Protein AF-A0A920K735-F1 (afdb_monomer_lite)

pLDDT: mean 70.11, std 24.88, range [23.88, 96.0]

Radius of gyration: 30.11 Å; chains: 1; bounding box: 110×30×91 Å

Secondary structure (DSSP, 8-state):
-----------S-------------------EEEEEEESS-TTSHHHHHHHHHHHHHHHHTTTSEEEEEEPTTSSS-TTTHHHHHHHTSSSEEEEEGGGGTTT-TTHHHHHS-SGGGSSS--HHHHHHHHHHSSHHHHHHHHHHHTT--EEEEEEE---SPP----SS--S--SSTTTTTT-----PPPPPP------------PPEEEEEEPP---PPP-----

Structure (mmCIF, N/CA/C/O backbone):
data_AF-A0A920K735-F1
#
_entry.id   AF-A0A920K735-F1
#
loop_
_atom_site.group_PDB
_atom_site.id
_atom_site.type_symbol
_atom_site.label_atom_id
_atom_site.label_alt_id
_atom_site.label_comp_id
_atom_site.label_asym_id
_atom_site.label_entity_id
_atom_site.label_seq_id
_atom_site.pdbx_PDB_ins_code
_atom_site.Cartn_x
_atom_site.Cartn_y
_atom_site.Cartn_z
_atom_site.occupancy
_atom_site.B_iso_or_equiv
_atom_site.auth_seq_id
_atom_site.auth_comp_id
_atom_site.auth_asym_id
_atom_site.auth_atom_id
_atom_site.pdbx_PDB_model_num
ATOM 1 N N . MET A 1 1 ? -77.753 -4.103 62.915 1.00 40.03 1 MET A N 1
ATOM 2 C CA . MET A 1 1 ? -76.422 -4.576 62.476 1.00 40.03 1 MET A CA 1
ATOM 3 C C . MET A 1 1 ? -76.017 -3.805 61.224 1.00 40.03 1 MET A C 1
ATOM 5 O O . MET A 1 1 ? -76.849 -3.658 60.345 1.00 40.03 1 MET A O 1
ATOM 9 N N . SER A 1 2 ? -74.803 -3.236 61.261 1.00 40.09 2 SER A N 1
ATOM 10 C CA . SER A 1 2 ? -73.944 -2.670 60.189 1.00 40.09 2 SER A CA 1
ATOM 11 C C . SER A 1 2 ? -74.601 -2.038 58.947 1.00 40.09 2 SER A C 1
ATOM 13 O O . SER A 1 2 ? -75.133 -2.730 58.092 1.00 40.09 2 SER A O 1
ATOM 15 N N . LYS A 1 3 ? -74.567 -0.704 58.803 1.00 37.62 3 LYS A N 1
ATOM 16 C CA . LYS A 1 3 ? -73.462 0.048 58.156 1.00 37.62 3 LYS A CA 1
ATOM 17 C C . LYS A 1 3 ? -73.099 -0.517 56.775 1.00 37.62 3 LYS A C 1
ATOM 19 O O . LYS A 1 3 ? -72.237 -1.379 56.715 1.00 37.62 3 LYS A O 1
ATOM 24 N N . LEU A 1 4 ? -73.664 0.027 55.694 1.00 46.94 4 LEU A N 1
ATOM 25 C CA . LEU A 1 4 ? -73.016 0.009 54.371 1.00 46.94 4 LEU A CA 1
ATOM 26 C C . LEU A 1 4 ? -73.556 1.132 53.460 1.00 46.94 4 LEU A C 1
ATOM 28 O O . LEU A 1 4 ? -73.971 0.922 52.327 1.00 46.94 4 LEU A O 1
ATOM 32 N N . THR A 1 5 ? -73.587 2.357 53.983 1.00 46.47 5 THR A N 1
ATOM 33 C CA . THR A 1 5 ? -73.889 3.564 53.202 1.00 46.47 5 THR A CA 1
ATOM 34 C C . THR A 1 5 ? -72.780 4.566 53.482 1.00 46.47 5 THR A C 1
ATOM 36 O O . THR A 1 5 ? -72.749 5.132 54.574 1.00 46.47 5 THR A O 1
ATOM 39 N N . LYS A 1 6 ? -71.825 4.698 52.550 1.00 39.72 6 LYS A N 1
ATOM 40 C CA . LYS A 1 6 ? -70.922 5.848 52.323 1.00 39.72 6 LYS A CA 1
ATOM 41 C C . LYS A 1 6 ? -69.848 5.473 51.291 1.00 39.72 6 LYS A C 1
ATOM 43 O O . LYS A 1 6 ? -69.334 4.364 51.358 1.00 39.72 6 LYS A O 1
ATOM 48 N N . LEU A 1 7 ? -69.482 6.455 50.454 1.00 44.28 7 LEU A N 1
ATOM 49 C CA . LEU A 1 7 ? -68.346 6.510 49.509 1.00 44.28 7 LEU A CA 1
ATOM 50 C C . LEU A 1 7 ? -68.659 5.901 48.131 1.00 44.28 7 LEU A C 1
ATOM 52 O O . LEU A 1 7 ? -68.419 4.727 47.902 1.00 44.28 7 LEU A O 1
ATOM 56 N N . THR A 1 8 ? -69.340 6.575 47.196 1.00 41.81 8 THR A N 1
ATOM 57 C CA . THR A 1 8 ? -68.968 7.811 46.466 1.00 41.81 8 THR A CA 1
ATOM 58 C C . THR A 1 8 ? -67.489 7.923 46.087 1.00 41.81 8 THR A C 1
ATOM 60 O O . THR A 1 8 ? -66.626 8.070 46.946 1.00 41.81 8 THR A O 1
ATOM 63 N N . SER A 1 9 ? -67.274 7.985 44.766 1.00 43.59 9 SER A N 1
ATOM 64 C CA . SER A 1 9 ? -66.310 8.862 44.085 1.00 43.59 9 SER A CA 1
ATOM 65 C C . SER A 1 9 ? -64.829 8.701 44.443 1.00 43.59 9 SER A C 1
ATOM 67 O O . SER A 1 9 ? -64.291 9.464 45.239 1.00 43.59 9 SER A O 1
ATOM 69 N N . ALA A 1 10 ? -64.146 7.789 43.751 1.00 39.75 10 ALA A N 1
ATOM 70 C CA . ALA A 1 10 ? -62.692 7.829 43.584 1.00 39.75 10 ALA A CA 1
ATOM 71 C C . ALA A 1 10 ? -62.296 7.140 42.263 1.00 39.75 10 ALA A C 1
ATOM 73 O O . ALA A 1 10 ? -61.709 6.067 42.258 1.00 39.75 10 ALA A O 1
ATOM 74 N N . PHE A 1 11 ? -62.679 7.737 41.129 1.00 42.22 11 PHE A N 1
ATOM 75 C CA . PHE A 1 11 ? -62.216 7.329 39.788 1.00 42.22 11 PHE A CA 1
ATOM 76 C C . PHE A 1 11 ? -61.471 8.465 39.068 1.00 42.22 11 PHE A C 1
ATOM 78 O O . PHE A 1 11 ? -61.444 8.541 37.844 1.00 42.22 11 PHE A O 1
ATOM 85 N N . ALA A 1 12 ? -60.857 9.369 39.833 1.00 46.19 12 ALA A N 1
ATOM 86 C CA . ALA A 1 12 ? -60.008 10.428 39.310 1.00 46.19 12 ALA A CA 1
ATOM 87 C C . ALA A 1 12 ? -58.692 10.453 40.098 1.00 46.19 12 ALA A C 1
ATOM 89 O O . ALA A 1 12 ? -58.717 10.444 41.325 1.00 46.19 12 ALA A O 1
ATOM 90 N N . ALA A 1 13 ? -57.580 10.523 39.362 1.00 46.47 13 ALA A N 1
ATOM 91 C CA . ALA A 1 13 ? -56.197 10.691 39.822 1.00 46.47 13 ALA A CA 1
ATOM 92 C C . ALA A 1 13 ? -55.424 9.424 40.253 1.00 46.47 13 ALA A C 1
ATOM 94 O O . ALA A 1 13 ? -55.090 9.243 41.417 1.00 46.47 13 ALA A O 1
ATOM 95 N N . ALA A 1 14 ? -55.021 8.609 39.273 1.00 44.12 14 ALA A N 1
ATOM 96 C CA . ALA A 1 14 ? -53.771 7.837 39.332 1.00 44.12 14 ALA A CA 1
ATOM 97 C C . ALA A 1 14 ? -53.314 7.494 37.903 1.00 44.12 14 ALA A C 1
ATOM 99 O O . ALA A 1 14 ? -53.498 6.384 37.418 1.00 44.12 14 ALA A O 1
ATOM 100 N N . GLY A 1 15 ? -52.784 8.487 37.188 1.00 41.94 15 GLY A N 1
ATOM 101 C CA . GLY A 1 15 ? -52.359 8.345 35.792 1.00 41.94 15 GLY A CA 1
ATOM 102 C C . GLY A 1 15 ? -51.176 9.240 35.441 1.00 41.94 15 GLY A C 1
ATOM 103 O O . GLY A 1 15 ? -51.167 9.838 34.377 1.00 41.94 15 GLY A O 1
ATOM 104 N N . VAL A 1 16 ? -50.207 9.384 36.348 1.00 51.69 16 VAL A N 1
ATOM 105 C CA . VAL A 1 16 ? -48.890 9.975 36.062 1.00 51.69 16 VAL A CA 1
ATOM 106 C C . VAL A 1 16 ? -47.874 9.172 36.863 1.00 51.69 16 VAL A C 1
ATOM 108 O O . VAL A 1 16 ? -47.803 9.302 38.080 1.00 51.69 16 VAL A O 1
ATOM 111 N N . GLY A 1 17 ? -47.141 8.277 36.204 1.00 47.12 17 GLY A N 1
ATOM 112 C CA . GLY A 1 17 ? -46.190 7.419 36.908 1.00 47.12 17 GLY A CA 1
ATOM 113 C C . GLY A 1 17 ? -45.689 6.225 36.111 1.00 47.12 17 GLY A C 1
ATOM 114 O O . GLY A 1 17 ? -45.633 5.127 36.645 1.00 47.12 17 GLY A O 1
ATOM 115 N N . LEU A 1 18 ? -45.321 6.415 34.844 1.00 48.09 18 LEU A N 1
ATOM 116 C CA . LEU A 1 18 ? -44.391 5.499 34.187 1.00 48.09 18 LEU A CA 1
ATOM 117 C C . LEU A 1 18 ? -43.341 6.348 33.475 1.00 48.09 18 LEU A C 1
ATOM 119 O O . LEU A 1 18 ? -43.431 6.631 32.283 1.00 48.09 18 LEU A O 1
ATOM 123 N N . ALA A 1 19 ? -42.370 6.829 34.252 1.00 51.09 19 ALA A N 1
ATOM 124 C CA . ALA A 1 19 ? -41.117 7.303 33.693 1.00 51.09 19 ALA A CA 1
ATOM 125 C C . ALA A 1 19 ? -40.486 6.104 32.979 1.00 51.09 19 ALA A C 1
ATOM 127 O O . ALA A 1 19 ? -39.971 5.187 33.619 1.00 51.09 19 ALA A O 1
ATOM 128 N N . MET A 1 20 ? -40.607 6.078 31.653 1.00 53.34 20 MET A N 1
ATOM 129 C CA . MET A 1 20 ? -39.841 5.178 30.809 1.00 53.34 20 MET A CA 1
ATOM 130 C C . MET A 1 20 ? -38.368 5.459 31.096 1.00 53.34 20 MET A C 1
ATOM 132 O O . MET A 1 20 ? -37.823 6.469 30.652 1.00 53.34 20 MET A O 1
ATOM 136 N N . MET A 1 21 ? -37.730 4.590 31.879 1.00 52.47 21 MET A N 1
ATOM 137 C CA . MET A 1 21 ? -36.279 4.521 31.932 1.00 52.47 21 MET A CA 1
ATOM 138 C C . MET A 1 21 ? -35.818 4.068 30.548 1.00 52.47 21 MET A C 1
ATOM 140 O O . MET A 1 21 ? -35.684 2.880 30.274 1.00 52.47 21 MET A O 1
ATOM 144 N N . ALA A 1 22 ? -35.625 5.030 29.649 1.00 57.03 22 ALA A N 1
ATOM 145 C CA . ALA A 1 22 ? -34.809 4.847 28.469 1.00 57.03 22 ALA A CA 1
ATOM 146 C C . ALA A 1 22 ? -33.374 4.663 28.969 1.00 57.03 22 ALA A C 1
ATOM 148 O O . ALA A 1 22 ? -32.624 5.625 29.111 1.00 57.03 22 ALA A O 1
ATOM 149 N N . THR A 1 23 ? -32.999 3.431 29.315 1.00 58.06 23 THR A N 1
ATOM 150 C CA . THR A 1 23 ? -31.586 3.075 29.396 1.00 58.06 23 THR A CA 1
ATOM 151 C C . THR A 1 23 ? -31.017 3.330 28.005 1.00 58.06 23 THR A C 1
ATOM 153 O O . THR A 1 23 ? -31.486 2.686 27.059 1.00 58.06 23 THR A O 1
ATOM 156 N N . PRO A 1 24 ? -30.069 4.265 27.826 1.00 54.59 24 PRO A N 1
ATOM 157 C CA . PRO A 1 24 ? -29.408 4.387 26.546 1.00 54.59 24 PRO A CA 1
ATOM 158 C C . PRO A 1 24 ? -28.726 3.045 26.297 1.00 54.59 24 PRO A C 1
ATOM 160 O O . PRO A 1 24 ? -27.850 2.629 27.055 1.00 54.59 24 PRO A O 1
ATOM 163 N N . ILE A 1 25 ? -29.164 2.341 25.254 1.00 55.19 25 ILE A N 1
ATOM 164 C CA . ILE A 1 25 ? -28.379 1.270 24.655 1.00 55.19 25 ILE A CA 1
ATOM 165 C C . ILE A 1 25 ? -27.171 1.990 24.061 1.00 55.19 25 ILE A C 1
ATOM 167 O O . ILE A 1 25 ? -27.183 2.409 22.906 1.00 55.19 25 ILE A O 1
ATOM 171 N N . VAL A 1 26 ? -26.151 2.228 24.884 1.00 57.50 26 VAL A N 1
ATOM 172 C CA . VAL A 1 26 ? -24.828 2.564 24.383 1.00 57.50 26 VAL A CA 1
ATOM 173 C C . VAL A 1 26 ? -24.387 1.297 23.674 1.00 57.50 26 VAL A C 1
ATOM 175 O O . VAL A 1 26 ? -24.069 0.295 24.317 1.00 57.50 26 VAL A O 1
ATOM 178 N N . ALA A 1 27 ? -24.498 1.302 22.346 1.00 55.16 27 ALA A N 1
ATOM 179 C CA . ALA A 1 27 ? -23.921 0.267 21.514 1.00 55.16 27 ALA A CA 1
ATOM 180 C C . ALA A 1 27 ? -22.467 0.097 21.968 1.00 55.16 27 ALA A C 1
ATOM 182 O O . ALA A 1 27 ? -21.691 1.050 21.937 1.00 55.16 27 ALA A O 1
ATOM 183 N N . GLN A 1 28 ? -22.133 -1.086 22.481 1.00 54.59 28 GLN A N 1
ATOM 184 C CA . GLN A 1 28 ? -20.761 -1.434 22.820 1.00 54.59 28 GLN A CA 1
ATOM 185 C C . GLN A 1 28 ? -19.977 -1.388 21.507 1.00 54.59 28 GLN A C 1
ATOM 187 O O . GLN A 1 28 ? -20.140 -2.275 20.666 1.00 54.59 28 GLN A O 1
ATOM 192 N N . ALA A 1 29 ? -19.213 -0.314 21.298 1.00 62.19 29 ALA A N 1
ATOM 193 C CA . ALA A 1 29 ? -18.274 -0.211 20.193 1.00 62.19 29 ALA A CA 1
ATOM 194 C C . ALA A 1 29 ? -17.348 -1.427 20.283 1.00 62.19 29 ALA A C 1
ATOM 196 O O . ALA A 1 29 ? -16.747 -1.686 21.329 1.00 62.19 29 ALA A O 1
ATOM 197 N N . LYS A 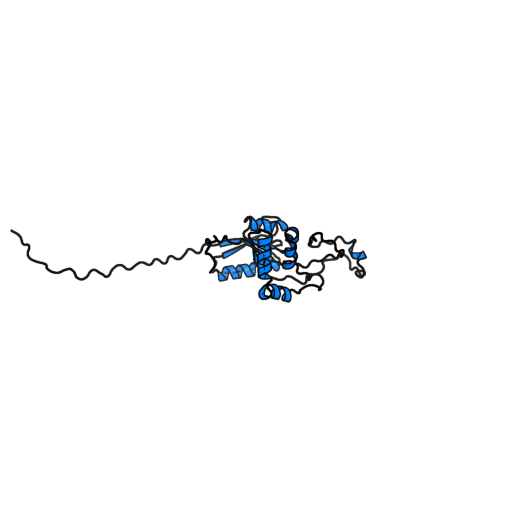1 30 ? -17.334 -2.252 19.237 1.00 74.38 30 LYS A N 1
ATOM 198 C CA . LYS A 1 30 ? -16.567 -3.493 19.255 1.00 74.38 30 LYS A CA 1
ATOM 199 C C . LYS A 1 30 ? -15.126 -3.109 18.980 1.00 74.38 30 LYS A C 1
ATOM 201 O O . LYS A 1 30 ? -14.792 -2.847 17.834 1.00 74.38 30 LYS A O 1
ATOM 206 N N . GLU A 1 31 ? -14.294 -3.113 20.013 1.00 85.25 31 GLU A N 1
ATOM 207 C CA . GLU A 1 31 ? -12.865 -2.843 19.867 1.00 85.25 31 GLU A CA 1
ATOM 208 C C . GLU A 1 31 ? -12.248 -3.797 18.825 1.00 85.25 31 GLU A C 1
ATOM 210 O O . GLU A 1 31 ? -12.382 -5.026 18.907 1.00 85.25 31 GLU A O 1
ATOM 215 N N . VAL A 1 32 ? -11.635 -3.223 17.789 1.00 92.31 32 VAL A N 1
ATOM 216 C CA . VAL A 1 32 ? -11.003 -3.943 16.683 1.00 92.31 32 VAL A CA 1
ATOM 217 C C . VAL A 1 32 ? -9.495 -3.747 16.774 1.00 92.31 32 VAL A C 1
ATOM 219 O O . VAL A 1 32 ? -8.972 -2.675 16.475 1.00 92.31 32 VAL A O 1
ATOM 222 N N . HIS A 1 33 ? -8.785 -4.815 17.128 1.00 93.50 33 HIS A N 1
ATOM 223 C CA . HIS A 1 33 ? -7.324 -4.859 17.083 1.00 93.50 33 HIS A CA 1
ATOM 224 C C . HIS A 1 33 ? -6.857 -5.451 15.753 1.00 93.50 33 HIS A C 1
ATOM 226 O O . HIS A 1 33 ? -7.210 -6.584 15.425 1.00 93.50 33 HIS A O 1
ATOM 232 N N . ILE A 1 34 ? -6.055 -4.701 14.998 1.00 94.50 34 ILE A N 1
ATOM 233 C CA . ILE A 1 34 ? -5.620 -5.069 13.646 1.00 94.50 34 ILE A CA 1
ATOM 234 C C . ILE A 1 34 ? -4.115 -5.303 13.630 1.00 94.50 34 ILE A C 1
ATOM 236 O O . ILE A 1 34 ? -3.320 -4.378 13.821 1.00 94.50 34 ILE A O 1
ATOM 240 N N . LYS A 1 35 ? -3.709 -6.542 13.343 1.00 95.00 35 LYS A N 1
ATOM 241 C CA . LYS A 1 35 ? -2.296 -6.898 13.182 1.00 95.00 35 LYS A CA 1
ATOM 242 C C . LYS A 1 35 ? -1.859 -6.681 11.744 1.00 95.00 35 LYS A C 1
ATOM 244 O O . LYS A 1 35 ? -2.481 -7.188 10.813 1.00 95.00 35 LYS A O 1
ATOM 249 N N . VAL A 1 36 ? -0.762 -5.953 11.556 1.00 95.38 36 VAL A N 1
ATOM 250 C CA . VAL A 1 36 ? -0.224 -5.618 10.236 1.00 95.38 36 VAL A CA 1
ATOM 251 C C . VAL A 1 36 ? 1.227 -6.058 10.126 1.00 95.38 36 VAL A C 1
ATOM 253 O O . VAL A 1 36 ? 2.094 -5.538 10.822 1.00 95.38 36 VAL A O 1
ATOM 256 N N . GLN A 1 37 ? 1.517 -6.982 9.209 1.00 94.62 37 GLN A N 1
ATOM 257 C CA . GLN A 1 37 ? 2.894 -7.393 8.931 1.00 94.62 37 GLN A CA 1
ATOM 258 C C . GLN A 1 37 ? 3.542 -6.472 7.891 1.00 94.62 37 GLN A C 1
ATOM 260 O O . GLN A 1 37 ? 3.073 -6.373 6.755 1.00 94.62 37 GLN A O 1
ATOM 265 N N . ALA A 1 38 ? 4.652 -5.830 8.258 1.00 93.88 38 ALA A N 1
ATOM 266 C CA . ALA A 1 38 ? 5.497 -5.095 7.324 1.00 93.88 38 ALA A CA 1
ATOM 267 C C . ALA A 1 38 ? 6.477 -6.033 6.608 1.00 93.88 38 ALA A C 1
ATOM 269 O O . ALA A 1 38 ? 6.962 -6.997 7.187 1.00 93.88 38 ALA A O 1
ATOM 270 N N . VAL A 1 39 ? 6.827 -5.733 5.357 1.00 91.62 39 VAL A N 1
ATOM 271 C CA . VAL A 1 39 ? 7.856 -6.479 4.598 1.00 91.62 39 VAL A CA 1
ATOM 272 C C . VAL A 1 39 ? 9.281 -5.946 4.781 1.00 91.62 39 VAL A C 1
ATOM 274 O O . VAL A 1 39 ? 10.217 -6.421 4.138 1.00 91.62 39 VAL A O 1
ATOM 277 N N . ILE A 1 40 ? 9.441 -4.951 5.650 1.00 90.81 40 ILE A N 1
ATOM 278 C CA . ILE A 1 40 ? 10.703 -4.287 5.983 1.00 90.81 40 ILE A CA 1
ATOM 279 C C . ILE A 1 40 ? 10.877 -4.171 7.496 1.00 90.81 40 ILE A C 1
ATOM 281 O O . ILE A 1 40 ? 9.979 -4.491 8.275 1.00 90.81 40 ILE A O 1
ATOM 285 N N . GLY A 1 41 ? 12.059 -3.721 7.918 1.00 89.44 41 GLY A N 1
ATOM 286 C CA . GLY A 1 41 ? 12.336 -3.442 9.322 1.00 89.44 41 GLY A CA 1
ATOM 287 C C . GLY A 1 41 ? 11.443 -2.328 9.875 1.00 89.44 41 GLY A C 1
ATOM 288 O O . GLY A 1 41 ? 11.163 -1.340 9.196 1.00 89.44 41 GLY A O 1
ATOM 289 N N . VAL A 1 42 ? 11.043 -2.461 11.140 1.00 89.75 42 VAL A N 1
ATOM 290 C CA . VAL A 1 42 ? 10.114 -1.531 11.811 1.00 89.75 42 VAL A CA 1
ATOM 291 C C . VAL A 1 42 ? 10.689 -0.142 12.100 1.00 89.75 42 VAL A C 1
ATOM 293 O O . VAL A 1 42 ? 9.941 0.748 12.485 1.00 89.75 42 VAL A O 1
ATOM 296 N N . GLN A 1 43 ? 11.998 0.040 11.908 1.00 89.75 43 GLN A N 1
ATOM 297 C CA . GLN A 1 43 ? 12.716 1.303 12.132 1.00 89.75 43 GLN A CA 1
ATOM 298 C C . GLN A 1 43 ? 12.851 2.160 10.865 1.00 89.75 43 GLN A C 1
ATOM 300 O O . GLN A 1 43 ? 13.550 3.168 10.861 1.00 89.75 43 GLN A O 1
ATOM 305 N N . THR A 1 44 ? 12.240 1.731 9.762 1.00 89.25 44 THR A N 1
ATOM 306 C CA . THR A 1 44 ? 12.287 2.445 8.482 1.00 89.25 44 THR A CA 1
ATOM 307 C C . THR A 1 44 ? 11.324 3.632 8.475 1.00 89.25 44 THR A C 1
ATOM 309 O O . THR A 1 44 ? 10.297 3.622 9.161 1.00 89.25 44 THR A O 1
ATOM 312 N N . THR A 1 45 ? 11.630 4.660 7.683 1.00 88.94 45 THR A N 1
ATOM 313 C CA . THR A 1 45 ? 10.777 5.852 7.544 1.00 88.94 45 THR A CA 1
ATOM 314 C C . THR A 1 45 ? 9.402 5.486 6.973 1.00 88.94 45 THR A C 1
ATOM 316 O O . THR A 1 45 ? 8.384 6.049 7.366 1.00 88.94 45 THR A O 1
ATOM 319 N N . GLU A 1 46 ? 9.350 4.468 6.121 1.00 89.19 46 GLU A N 1
ATOM 320 C CA . GLU A 1 46 ? 8.137 3.870 5.574 1.00 89.19 46 GLU A CA 1
ATOM 321 C C . GLU A 1 46 ? 7.246 3.269 6.665 1.00 89.19 46 GLU A C 1
ATOM 323 O O . GLU A 1 46 ? 6.030 3.464 6.648 1.00 89.19 46 GLU A O 1
ATOM 328 N N . VAL A 1 47 ? 7.836 2.586 7.654 1.00 92.25 47 VAL A N 1
ATOM 329 C CA . VAL A 1 47 ? 7.076 2.085 8.807 1.00 92.25 47 VAL A CA 1
ATOM 330 C C . VAL A 1 47 ? 6.679 3.219 9.754 1.00 92.25 47 VAL A C 1
ATOM 332 O O . VAL A 1 47 ? 5.609 3.148 10.355 1.00 92.25 47 VAL A O 1
ATOM 335 N N . LYS A 1 48 ? 7.457 4.303 9.851 1.00 92.56 48 LYS A N 1
ATOM 336 C CA . LYS A 1 48 ? 7.001 5.502 10.569 1.00 92.56 48 LYS A CA 1
ATOM 337 C C . LYS A 1 48 ? 5.720 6.074 9.946 1.00 92.56 48 LYS A C 1
ATOM 339 O O . LYS A 1 48 ? 4.746 6.248 10.662 1.00 92.56 48 LYS A O 1
ATOM 344 N N . MET A 1 49 ? 5.673 6.274 8.630 1.00 90.50 49 MET A N 1
ATOM 345 C CA . MET A 1 49 ? 4.448 6.733 7.949 1.00 90.50 49 MET A CA 1
ATOM 346 C C . MET A 1 49 ? 3.300 5.718 8.043 1.00 90.50 49 MET A C 1
ATOM 348 O O . MET A 1 49 ? 2.121 6.081 8.012 1.00 90.50 49 MET A O 1
ATOM 352 N N . LEU A 1 50 ? 3.621 4.424 8.163 1.00 93.06 50 LEU A N 1
ATOM 353 C CA . LEU A 1 50 ? 2.619 3.409 8.470 1.00 93.06 50 LEU A CA 1
ATOM 354 C C . LEU A 1 50 ? 1.968 3.680 9.835 1.00 93.06 50 LEU A C 1
ATOM 356 O O . LEU A 1 50 ? 0.740 3.662 9.904 1.00 93.06 50 LEU A O 1
ATOM 360 N N . ARG A 1 51 ? 2.778 3.967 10.860 1.00 94.38 51 ARG A N 1
ATOM 361 C CA . ARG A 1 51 ? 2.325 4.294 12.220 1.00 94.38 51 ARG A CA 1
ATOM 362 C C . ARG A 1 51 ? 1.562 5.609 12.284 1.00 94.38 51 ARG A C 1
ATOM 364 O O . ARG A 1 51 ? 0.471 5.599 12.823 1.00 94.38 51 ARG A O 1
ATOM 371 N N . ASP A 1 52 ? 2.054 6.668 11.642 1.00 94.25 52 ASP A N 1
ATOM 372 C CA . ASP A 1 52 ? 1.378 7.973 11.644 1.00 94.25 52 ASP A CA 1
ATOM 373 C C . ASP A 1 52 ? -0.077 7.837 11.116 1.00 94.25 52 ASP A C 1
ATOM 375 O O . ASP A 1 52 ? -1.023 8.290 11.748 1.00 94.25 52 ASP A O 1
ATOM 379 N N . PHE A 1 53 ? -0.291 7.075 10.034 1.00 93.38 53 PHE A N 1
ATOM 380 C CA . PHE A 1 53 ? -1.646 6.749 9.552 1.00 93.38 53 PHE A CA 1
ATOM 381 C C . PHE A 1 53 ? -2.471 5.906 10.541 1.00 93.38 53 PHE A C 1
ATOM 383 O O . PHE A 1 53 ? -3.685 6.057 10.621 1.00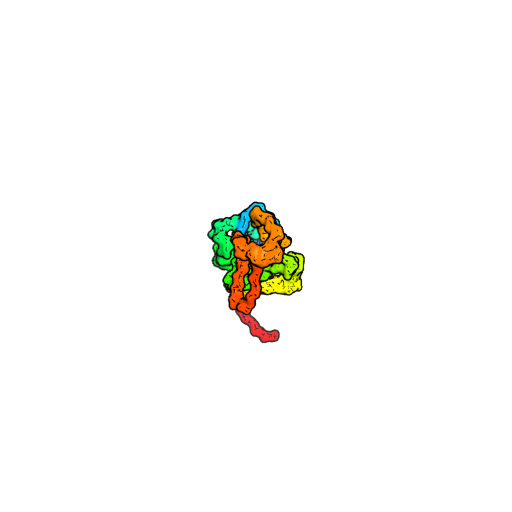 93.38 53 PHE A O 1
ATOM 390 N N . MET A 1 54 ? -1.848 4.956 11.241 1.00 95.00 54 MET A N 1
ATOM 391 C CA . MET A 1 54 ? -2.542 4.123 12.230 1.00 95.00 54 MET A CA 1
ATOM 392 C C . MET A 1 54 ? -2.984 4.952 13.436 1.00 95.00 54 MET A C 1
ATOM 394 O O . MET A 1 54 ? -4.090 4.748 13.937 1.00 95.00 54 MET A O 1
ATOM 398 N N . ASP A 1 55 ? -2.154 5.902 13.857 1.00 95.88 55 ASP A N 1
ATOM 399 C CA . ASP A 1 55 ? -2.455 6.843 14.930 1.00 95.88 55 ASP A CA 1
ATOM 400 C C . ASP A 1 55 ? -3.617 7.759 14.521 1.00 95.88 55 ASP A C 1
ATOM 402 O O . ASP A 1 55 ? -4.571 7.901 15.286 1.00 95.88 55 ASP A O 1
ATOM 406 N N . ASP A 1 56 ? -3.618 8.271 13.283 1.00 95.38 56 ASP A N 1
ATOM 407 C CA . ASP A 1 56 ? -4.739 9.045 12.731 1.00 95.38 56 ASP A CA 1
ATOM 408 C C . ASP A 1 56 ? -6.047 8.239 12.739 1.00 95.38 56 ASP A C 1
ATOM 410 O O . ASP A 1 56 ? -7.090 8.734 13.169 1.00 95.38 56 ASP A O 1
ATOM 414 N N . VAL A 1 57 ? -6.014 6.974 12.302 1.00 94.69 57 VAL A N 1
ATOM 415 C CA . VAL A 1 57 ? -7.204 6.105 12.316 1.00 94.69 57 VAL A CA 1
ATOM 416 C C . VAL A 1 57 ? -7.667 5.825 13.746 1.00 94.69 57 VAL A C 1
ATOM 418 O O . VAL A 1 57 ? -8.866 5.866 14.021 1.00 94.69 57 VAL A O 1
ATOM 421 N N . THR A 1 58 ? -6.739 5.582 14.670 1.00 95.44 58 THR A N 1
ATOM 422 C CA . THR A 1 58 ? -7.060 5.355 16.087 1.00 95.44 58 THR A CA 1
ATOM 423 C C . THR A 1 58 ? -7.716 6.598 16.697 1.00 95.44 58 THR A C 1
ATOM 425 O O . THR A 1 58 ? -8.734 6.494 17.379 1.00 95.44 58 THR A O 1
ATOM 428 N N . ALA A 1 59 ? -7.199 7.791 16.391 1.00 96.00 59 ALA A N 1
ATOM 429 C CA . ALA A 1 59 ? -7.755 9.057 16.858 1.00 96.00 59 ALA A CA 1
ATOM 430 C C . ALA A 1 59 ? -9.147 9.337 16.265 1.00 96.00 59 ALA A C 1
ATOM 432 O O . ALA A 1 59 ? -10.072 9.684 16.999 1.00 96.00 59 ALA A O 1
ATOM 433 N N . LEU A 1 60 ? -9.326 9.136 14.954 1.00 95.38 60 LEU A N 1
ATOM 434 C CA . LEU A 1 60 ? -10.604 9.352 14.261 1.00 95.38 60 LEU A CA 1
ATOM 435 C C . LEU A 1 60 ? -11.698 8.365 14.687 1.00 95.38 60 LEU A C 1
ATOM 437 O O . LEU A 1 60 ? -12.881 8.677 14.567 1.00 95.38 60 LEU A O 1
ATOM 441 N N . THR A 1 61 ? -11.314 7.188 15.185 1.00 94.25 61 THR A N 1
ATOM 442 C CA . THR A 1 61 ? -12.240 6.161 15.693 1.00 94.25 61 THR A CA 1
ATOM 443 C C . THR A 1 61 ? -12.434 6.225 17.208 1.00 94.25 61 THR A C 1
ATOM 445 O O . THR A 1 61 ? -13.099 5.364 17.775 1.00 94.25 61 THR A O 1
ATOM 448 N N . GLY A 1 62 ? -11.860 7.224 17.890 1.00 91.38 62 GLY A N 1
ATOM 449 C CA . GLY A 1 62 ? -11.972 7.351 19.345 1.00 91.38 62 GLY A CA 1
ATOM 450 C C . GLY A 1 62 ? -11.372 6.166 20.112 1.00 91.38 62 GLY A C 1
ATOM 451 O O . GLY A 1 62 ? -11.810 5.881 21.223 1.00 91.38 62 GLY A O 1
ATOM 452 N N . GLY A 1 63 ? -10.400 5.466 19.518 1.00 91.25 63 GLY A N 1
ATOM 453 C CA . GLY A 1 63 ? -9.770 4.275 20.086 1.00 91.25 63 GLY A CA 1
ATOM 454 C C . GLY A 1 63 ? -10.483 2.953 19.790 1.00 91.25 63 GLY A C 1
ATOM 455 O O . GLY A 1 63 ? -9.993 1.918 20.225 1.00 91.25 63 GLY A O 1
ATOM 456 N N . GLU A 1 64 ? -11.594 2.944 19.041 1.00 92.56 64 GLU A N 1
ATOM 457 C CA . GLU A 1 64 ? -12.280 1.693 18.674 1.00 92.56 64 GLU A CA 1
ATOM 458 C C . GLU A 1 64 ? -11.405 0.800 17.782 1.00 92.56 64 GLU A C 1
ATOM 460 O O . GLU A 1 64 ? -11.444 -0.423 17.903 1.00 92.56 64 GLU A O 1
ATOM 465 N N . VAL A 1 65 ? -10.600 1.394 16.896 1.00 94.31 65 VAL A N 1
ATOM 466 C CA . VAL A 1 65 ? -9.678 0.657 16.027 1.00 94.31 65 VAL A CA 1
ATOM 467 C C . VAL A 1 65 ? -8.249 0.922 16.469 1.00 94.31 65 VAL A C 1
ATOM 469 O O . VAL A 1 65 ? -7.800 2.063 16.468 1.00 94.31 65 VAL A O 1
ATOM 472 N N . THR A 1 66 ? -7.515 -0.139 16.791 1.00 95.00 66 THR A N 1
ATOM 473 C CA . THR A 1 66 ? -6.107 -0.060 17.198 1.00 95.00 66 THR A CA 1
ATOM 474 C C . THR A 1 66 ? -5.240 -1.016 16.383 1.00 95.00 66 THR A C 1
ATOM 476 O O . THR A 1 66 ? -5.727 -1.958 15.749 1.00 95.00 66 THR A O 1
ATOM 479 N N . PHE A 1 67 ? -3.929 -0.768 16.380 1.00 95.50 67 PHE A N 1
ATOM 480 C CA . PHE A 1 67 ? -2.997 -1.409 15.457 1.00 95.50 67 PHE A CA 1
ATOM 481 C C . PHE A 1 67 ? -1.765 -1.986 16.139 1.00 95.50 67 PHE A C 1
ATOM 483 O O . PHE A 1 67 ? -1.175 -1.372 17.025 1.00 95.50 67 PHE A O 1
ATOM 490 N N . GLU A 1 68 ? -1.301 -3.121 15.622 1.00 94.81 68 GLU A N 1
ATOM 491 C CA . GLU A 1 68 ? -0.008 -3.707 15.962 1.00 94.81 68 GLU A CA 1
ATOM 492 C C . GLU A 1 68 ? 0.810 -3.926 14.682 1.00 94.81 68 GLU A C 1
ATOM 494 O O . GLU A 1 68 ? 0.368 -4.614 13.760 1.00 94.81 68 GLU A O 1
ATOM 499 N N . VAL A 1 69 ? 2.018 -3.354 14.614 1.00 94.88 69 VAL A N 1
ATOM 500 C CA . VAL A 1 69 ? 2.922 -3.530 13.465 1.00 94.88 69 VAL A CA 1
ATOM 501 C C . VAL A 1 69 ? 3.952 -4.610 13.765 1.00 94.88 69 VAL A C 1
ATOM 503 O O . VAL A 1 69 ? 4.810 -4.431 14.632 1.00 94.88 69 VAL A O 1
ATOM 506 N N . LEU A 1 70 ? 3.917 -5.683 12.981 1.00 94.31 70 LEU A N 1
ATOM 507 C CA . LEU A 1 70 ? 4.852 -6.798 13.056 1.00 94.31 70 LEU A CA 1
ATOM 508 C C . LEU A 1 70 ? 6.013 -6.607 12.060 1.00 94.31 70 LEU A C 1
ATOM 510 O O . LEU A 1 70 ? 5.791 -6.122 10.943 1.00 94.31 70 LEU A O 1
ATOM 514 N N . PRO A 1 71 ? 7.252 -6.986 12.425 1.00 93.00 71 PRO A N 1
ATOM 515 C CA . PRO A 1 71 ? 8.401 -6.892 11.530 1.00 93.00 71 PRO A CA 1
ATOM 516 C C . PRO A 1 71 ? 8.336 -7.904 10.375 1.00 93.00 71 PRO A C 1
ATOM 518 O O . PRO A 1 71 ? 7.574 -8.874 10.397 1.00 93.00 71 PRO A O 1
ATOM 521 N N . ALA A 1 72 ? 9.201 -7.700 9.379 1.00 91.69 72 ALA A N 1
ATOM 522 C CA . ALA A 1 72 ? 9.377 -8.626 8.264 1.00 91.69 72 ALA A CA 1
ATOM 523 C C . ALA A 1 72 ? 9.651 -10.059 8.733 1.00 91.69 72 ALA A C 1
ATOM 525 O O . ALA A 1 72 ? 10.588 -10.301 9.491 1.00 91.69 72 ALA A O 1
ATOM 526 N N . GLY A 1 73 ? 8.860 -11.010 8.232 1.00 90.12 73 GLY A N 1
ATOM 527 C CA . GLY A 1 73 ? 9.041 -12.429 8.536 1.00 90.12 73 GLY A CA 1
ATOM 528 C C . GLY A 1 73 ? 8.462 -12.890 9.876 1.00 90.12 73 GLY A C 1
ATOM 529 O O . GLY A 1 73 ? 8.706 -14.032 10.243 1.00 90.12 73 GLY A O 1
ATOM 530 N N . ALA A 1 74 ? 7.729 -12.042 10.609 1.00 91.06 74 ALA A N 1
ATOM 531 C CA . ALA A 1 74 ? 7.209 -12.395 11.932 1.00 91.06 74 ALA A CA 1
ATOM 532 C C . ALA A 1 74 ? 6.173 -13.533 11.908 1.00 91.06 74 ALA A C 1
ATOM 534 O O . ALA A 1 74 ? 6.215 -14.408 12.767 1.00 91.06 74 ALA A O 1
ATOM 535 N N . VAL A 1 75 ? 5.250 -13.519 10.941 1.00 91.19 75 VAL A N 1
ATOM 536 C CA . VAL A 1 75 ? 4.199 -14.542 10.782 1.00 91.19 75 VAL A CA 1
ATOM 537 C C . VAL A 1 75 ? 4.456 -15.380 9.538 1.00 91.19 75 VAL A C 1
ATOM 539 O O . VAL A 1 75 ? 4.448 -16.606 9.593 1.00 91.19 75 VAL A O 1
ATOM 542 N N . VAL A 1 76 ? 4.706 -14.717 8.408 1.00 93.44 76 VAL A N 1
ATOM 543 C CA . VAL A 1 76 ? 5.016 -15.367 7.129 1.00 93.44 76 VAL A CA 1
ATOM 544 C C . VAL A 1 76 ? 6.179 -14.682 6.431 1.00 93.44 76 VAL A C 1
ATOM 546 O O . VAL A 1 76 ? 6.508 -13.531 6.726 1.00 93.44 76 VAL A O 1
ATOM 549 N N . GLY A 1 77 ? 6.773 -15.368 5.456 1.00 92.44 77 GLY A N 1
ATOM 550 C CA . GLY A 1 77 ? 7.763 -14.765 4.574 1.00 92.44 77 GLY A CA 1
ATOM 551 C C . GLY A 1 77 ? 7.232 -13.519 3.848 1.00 92.44 77 GLY A C 1
ATOM 552 O O . GLY A 1 77 ? 6.032 -13.304 3.673 1.00 92.44 77 GLY A O 1
ATOM 553 N N . VAL A 1 78 ? 8.157 -12.658 3.426 1.00 89.62 78 VAL A N 1
ATOM 554 C CA . VAL A 1 78 ? 7.841 -11.348 2.836 1.00 89.62 78 VAL A CA 1
ATOM 555 C C . VAL A 1 78 ? 6.928 -11.457 1.609 1.00 89.62 78 VAL A C 1
ATOM 557 O O . VAL A 1 78 ? 6.015 -10.644 1.449 1.00 89.62 78 VAL A O 1
ATOM 560 N N . LYS A 1 79 ? 7.141 -12.453 0.744 1.00 88.62 79 LYS A N 1
ATOM 561 C CA . LYS A 1 79 ? 6.382 -12.592 -0.511 1.00 88.62 79 LYS A CA 1
ATOM 562 C C . LYS A 1 79 ? 4.987 -13.166 -0.280 1.00 88.62 79 LYS A C 1
ATOM 564 O O . LYS A 1 79 ? 4.067 -12.850 -1.031 1.00 88.62 79 LYS A O 1
ATOM 569 N N . GLU A 1 80 ? 4.853 -13.948 0.778 1.00 92.19 80 GLU A N 1
ATOM 570 C CA . GLU A 1 80 ? 3.662 -14.663 1.215 1.00 92.19 80 GLU A CA 1
ATOM 571 C C . GLU A 1 80 ? 2.682 -13.752 1.973 1.00 92.19 80 GLU A C 1
ATOM 573 O O . GLU A 1 80 ? 1.554 -14.150 2.241 1.00 92.19 80 GLU A O 1
ATOM 578 N N . THR A 1 81 ? 3.073 -12.508 2.282 1.00 93.56 81 THR A N 1
ATOM 579 C CA . THR A 1 81 ? 2.244 -11.548 3.034 1.00 93.56 81 THR A CA 1
ATOM 580 C C . THR A 1 81 ? 0.843 -11.360 2.432 1.00 93.56 81 THR A C 1
ATOM 582 O O . THR A 1 81 ? -0.126 -11.314 3.180 1.00 93.56 81 THR A O 1
ATOM 585 N N . LEU A 1 82 ? 0.699 -11.293 1.100 1.00 94.25 82 LEU A N 1
ATOM 586 C CA . LEU A 1 82 ? -0.625 -11.175 0.462 1.00 94.25 82 LEU A CA 1
ATOM 587 C C . LEU A 1 82 ? -1.494 -12.415 0.705 1.00 94.25 82 LEU A C 1
ATOM 589 O O . LEU A 1 82 ? -2.662 -12.270 1.047 1.00 94.25 82 LEU A O 1
ATOM 593 N N . ASP A 1 83 ? -0.925 -13.614 0.557 1.00 94.50 83 ASP A N 1
ATOM 594 C CA . ASP A 1 83 ? -1.649 -14.868 0.799 1.00 94.50 83 ASP A CA 1
ATOM 595 C C . ASP A 1 83 ? -2.060 -15.001 2.269 1.00 94.50 83 ASP A C 1
ATOM 597 O O . ASP A 1 83 ? -3.155 -15.463 2.574 1.00 94.50 83 ASP A O 1
ATOM 601 N N . ALA A 1 84 ? -1.212 -14.541 3.192 1.00 94.81 84 ALA A N 1
ATOM 602 C CA . ALA A 1 84 ? -1.530 -14.533 4.615 1.00 94.81 84 ALA A CA 1
ATOM 603 C C . ALA A 1 84 ? -2.690 -13.588 4.961 1.00 94.81 84 ALA A C 1
ATOM 605 O O . ALA A 1 84 ? -3.528 -13.947 5.789 1.00 94.81 84 ALA A O 1
ATOM 606 N N . VAL A 1 85 ? -2.768 -12.414 4.323 1.00 95.25 85 VAL A N 1
ATOM 607 C CA . VAL A 1 85 ? -3.892 -11.479 4.510 1.00 95.25 85 VAL A CA 1
ATOM 608 C C . VAL A 1 85 ? -5.184 -12.053 3.931 1.00 95.25 85 VAL A C 1
ATOM 610 O O . VAL A 1 85 ? -6.223 -12.020 4.591 1.00 95.25 85 VAL A O 1
ATOM 613 N N . ASP A 1 86 ? -5.119 -12.636 2.734 1.00 94.81 86 ASP A N 1
ATOM 614 C CA . ASP A 1 86 ? -6.267 -13.287 2.099 1.00 94.81 86 ASP A CA 1
ATOM 615 C C . ASP A 1 86 ? -6.826 -14.428 2.975 1.00 94.81 86 ASP A C 1
ATOM 617 O O . ASP A 1 86 ? -7.999 -14.419 3.377 1.00 94.81 86 ASP A O 1
ATOM 621 N N . ALA A 1 87 ? -5.941 -15.329 3.416 1.00 94.00 87 ALA A N 1
ATOM 622 C CA . ALA A 1 87 ? -6.268 -16.412 4.340 1.00 94.00 87 ALA A CA 1
ATOM 623 C C . ALA A 1 87 ? -6.764 -15.905 5.710 1.00 94.00 87 ALA A C 1
ATOM 625 O O . ALA A 1 87 ? -7.523 -16.591 6.394 1.00 94.00 87 ALA A O 1
ATOM 626 N N . GLY A 1 88 ? -6.417 -14.673 6.102 1.00 92.19 88 GLY A N 1
ATOM 627 C CA . GLY A 1 88 ? -6.723 -14.101 7.417 1.00 92.19 88 GLY A CA 1
ATOM 628 C C . GLY A 1 88 ? -5.816 -14.592 8.539 1.00 92.19 88 GLY A C 1
ATOM 629 O O . GLY A 1 88 ? -6.240 -14.602 9.687 1.00 92.19 88 GLY A O 1
ATOM 630 N N . LEU A 1 89 ? -4.596 -15.019 8.211 1.00 92.44 89 LEU A N 1
ATOM 631 C CA . LEU A 1 89 ? -3.548 -15.288 9.200 1.00 92.44 89 LEU A CA 1
ATOM 632 C C . LEU A 1 89 ? -3.026 -13.987 9.828 1.00 92.44 89 LEU A C 1
ATOM 634 O O . LEU A 1 89 ? -2.582 -13.985 10.973 1.00 92.44 89 LEU A O 1
ATOM 638 N N . VAL A 1 90 ? -3.075 -12.891 9.067 1.00 93.19 90 VAL A N 1
ATOM 639 C CA . VAL A 1 90 ? -2.768 -11.524 9.502 1.00 93.19 90 VAL A CA 1
ATOM 640 C C . VAL A 1 90 ? -3.880 -10.613 8.976 1.00 93.19 90 VAL A C 1
ATOM 642 O O . VAL A 1 90 ? -4.359 -10.822 7.862 1.00 93.19 90 VAL A O 1
ATOM 645 N N . ASP A 1 91 ? -4.307 -9.614 9.747 1.00 94.12 91 ASP A N 1
ATOM 646 C CA . ASP A 1 91 ? -5.433 -8.748 9.361 1.00 94.12 91 ASP A CA 1
ATOM 647 C C . ASP A 1 91 ? -5.071 -7.779 8.222 1.00 94.12 91 ASP A C 1
ATOM 649 O O . ASP A 1 91 ? -5.910 -7.433 7.381 1.00 94.12 91 ASP A O 1
ATOM 653 N N . GLY A 1 92 ? -3.800 -7.368 8.169 1.00 94.31 92 GLY A N 1
ATOM 654 C CA . GLY A 1 92 ? -3.265 -6.502 7.126 1.00 94.31 92 GLY A CA 1
ATOM 655 C C . GLY A 1 92 ? -1.791 -6.740 6.793 1.00 94.31 92 GLY A C 1
ATOM 656 O O . GLY A 1 92 ? -1.029 -7.376 7.520 1.00 94.31 92 GLY A O 1
ATOM 657 N N . GLY A 1 93 ? -1.370 -6.189 5.660 1.00 94.12 93 GLY A N 1
ATOM 658 C CA . GLY A 1 93 ? 0.004 -6.253 5.178 1.00 94.12 93 GLY A CA 1
ATOM 659 C C . GLY A 1 93 ? 0.482 -4.894 4.684 1.00 94.12 93 GLY A C 1
ATOM 660 O O . GLY A 1 93 ? -0.252 -4.173 4.006 1.00 94.12 93 GLY A O 1
ATOM 661 N N . PHE A 1 94 ? 1.728 -4.548 4.994 1.00 93.81 94 PHE A N 1
ATOM 662 C CA . PHE A 1 94 ? 2.407 -3.388 4.427 1.00 93.81 94 PHE A CA 1
ATOM 663 C C . PHE A 1 94 ? 3.537 -3.857 3.514 1.00 93.81 94 PHE A C 1
ATOM 665 O O . PHE A 1 94 ? 4.542 -4.391 3.987 1.00 93.81 94 PHE A O 1
ATOM 672 N N . ALA A 1 95 ? 3.340 -3.706 2.202 1.00 91.25 95 ALA A N 1
ATOM 673 C CA . ALA A 1 95 ? 4.208 -4.281 1.181 1.00 91.25 95 ALA A CA 1
ATOM 674 C C . ALA A 1 95 ? 4.226 -3.444 -0.105 1.00 91.25 95 ALA A C 1
ATOM 676 O O . ALA A 1 95 ? 3.632 -2.377 -0.172 1.00 91.25 95 ALA A O 1
ATOM 677 N N . TRP A 1 96 ? 4.907 -3.923 -1.144 1.00 88.75 96 TRP A N 1
ATOM 678 C CA . TRP A 1 96 ? 4.849 -3.328 -2.476 1.00 88.75 96 TRP A CA 1
ATOM 679 C C . TRP A 1 96 ? 4.121 -4.261 -3.439 1.00 88.75 96 TRP A C 1
ATOM 681 O O . TRP A 1 96 ? 4.458 -5.440 -3.539 1.00 88.75 96 TRP A O 1
ATOM 691 N N . THR A 1 97 ? 3.157 -3.737 -4.197 1.00 89.75 97 THR A N 1
ATOM 692 C CA . THR A 1 97 ? 2.300 -4.554 -5.080 1.00 89.75 97 THR A CA 1
ATOM 693 C C . THR A 1 97 ? 3.068 -5.273 -6.181 1.00 89.75 97 THR A C 1
ATOM 695 O O . THR A 1 97 ? 2.711 -6.388 -6.565 1.00 89.75 97 THR A O 1
ATOM 698 N N . HIS A 1 98 ? 4.202 -4.722 -6.613 1.00 87.25 98 HIS A N 1
ATOM 699 C CA . HIS A 1 98 ? 5.045 -5.341 -7.630 1.00 87.25 98 HIS A CA 1
ATOM 700 C C . HIS A 1 98 ? 5.660 -6.689 -7.188 1.00 87.25 98 HIS A C 1
ATOM 702 O O . HIS A 1 98 ? 6.047 -7.488 -8.051 1.00 87.25 98 HIS A O 1
ATOM 708 N N . TYR A 1 99 ? 5.695 -7.001 -5.881 1.00 88.56 99 TYR A N 1
ATOM 709 C CA . TYR A 1 99 ? 6.093 -8.323 -5.367 1.00 88.56 99 TYR A CA 1
ATOM 710 C C . TYR A 1 99 ? 5.191 -9.447 -5.889 1.00 88.56 99 TYR A C 1
ATOM 712 O O . TYR A 1 99 ? 5.653 -10.577 -6.061 1.00 88.56 99 TYR A O 1
ATOM 720 N N . TRP A 1 100 ? 3.936 -9.132 -6.214 1.00 90.50 100 TRP A N 1
ATOM 721 C CA . TRP A 1 100 ? 2.946 -10.089 -6.709 1.00 90.50 100 TRP A CA 1
ATOM 722 C C . TRP A 1 100 ? 2.738 -10.007 -8.221 1.00 90.50 100 TRP A C 1
ATOM 724 O O . TRP A 1 100 ? 1.776 -10.561 -8.745 1.00 90.50 100 TRP A O 1
ATOM 734 N N . SER A 1 101 ? 3.686 -9.413 -8.955 1.00 88.94 101 SER A N 1
ATOM 735 C CA . SER A 1 101 ? 3.688 -9.423 -10.429 1.00 88.94 101 SER A CA 1
ATOM 736 C C . SER A 1 101 ? 3.705 -10.831 -11.038 1.00 88.94 101 SER A C 1
ATOM 738 O O . SER A 1 101 ? 3.336 -11.014 -12.193 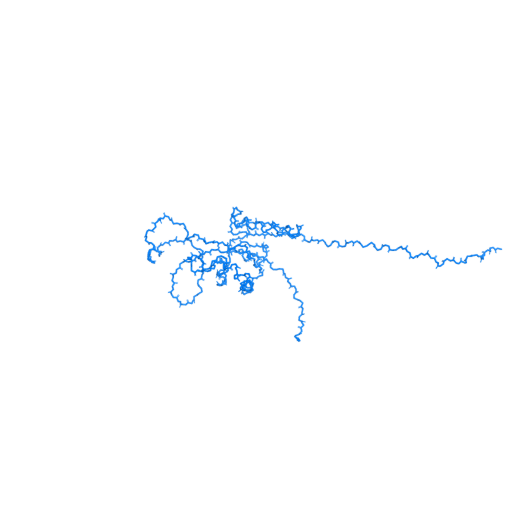1.00 88.94 101 SER A O 1
ATOM 740 N N . GLY A 1 102 ? 4.109 -11.842 -10.260 1.00 88.38 102 GLY A N 1
ATOM 741 C CA . GLY A 1 102 ? 3.985 -13.249 -10.640 1.00 88.38 102 GLY A CA 1
ATOM 742 C C . GLY A 1 102 ? 2.556 -13.806 -10.590 1.00 88.38 102 GLY A C 1
ATOM 743 O O . GLY A 1 102 ? 2.316 -14.816 -11.242 1.00 88.38 102 GLY A O 1
ATOM 744 N N . LYS A 1 103 ? 1.639 -13.175 -9.839 1.00 90.19 103 LYS A N 1
ATOM 745 C CA . LYS A 1 103 ? 0.212 -13.538 -9.776 1.00 90.19 103 LYS A CA 1
ATOM 746 C C . LYS A 1 103 ? -0.593 -12.806 -10.840 1.00 90.19 103 LYS A C 1
ATOM 748 O O . LYS A 1 103 ? -1.364 -13.429 -11.556 1.00 90.19 103 LYS A O 1
ATOM 753 N N . HIS A 1 104 ? -0.368 -11.500 -10.970 1.00 90.88 104 HIS A N 1
ATOM 754 C CA . HIS A 1 104 ? -0.995 -10.693 -12.006 1.00 90.88 104 HIS A CA 1
ATOM 755 C C . HIS A 1 104 ? -0.012 -9.654 -12.548 1.00 90.88 104 HIS A C 1
ATOM 757 O O . HIS A 1 104 ? 0.560 -8.891 -11.763 1.00 90.88 104 HIS A O 1
ATOM 763 N N . PRO A 1 105 ? 0.189 -9.567 -13.875 1.00 88.00 105 PRO A N 1
ATOM 764 C CA . PRO A 1 105 ? 1.182 -8.666 -14.456 1.00 88.00 105 PRO A CA 1
ATOM 765 C C . PRO A 1 105 ? 0.908 -7.193 -14.117 1.00 88.00 105 PRO A C 1
ATOM 767 O O . PRO A 1 105 ? 1.850 -6.433 -13.887 1.00 88.00 105 PRO A O 1
ATOM 770 N N . ALA A 1 106 ? -0.365 -6.795 -13.994 1.00 89.25 106 ALA A N 1
ATOM 771 C CA . ALA A 1 106 ? -0.727 -5.420 -13.649 1.00 89.25 106 ALA A CA 1
ATOM 772 C C . ALA A 1 106 ? -0.355 -5.023 -12.207 1.00 89.25 106 ALA A C 1
ATOM 774 O O . ALA A 1 106 ? -0.275 -3.834 -11.920 1.00 89.25 106 ALA A O 1
ATOM 775 N N . ALA A 1 107 ? -0.038 -5.971 -11.314 1.00 89.62 107 ALA A N 1
ATOM 776 C CA . ALA A 1 107 ? 0.434 -5.643 -9.965 1.00 89.62 107 ALA A CA 1
ATOM 777 C C . ALA A 1 107 ? 1.752 -4.841 -9.982 1.00 89.62 107 ALA A C 1
ATOM 779 O O . ALA A 1 107 ? 2.026 -4.065 -9.069 1.00 89.62 107 ALA A O 1
ATOM 780 N N . MET A 1 108 ? 2.545 -4.964 -11.054 1.00 85.94 108 MET A N 1
ATOM 781 C CA . MET A 1 108 ? 3.715 -4.113 -11.293 1.00 85.94 108 MET A CA 1
ATOM 782 C C . MET A 1 108 ? 3.342 -2.633 -11.458 1.00 85.94 108 MET A C 1
ATOM 784 O O . MET A 1 108 ? 4.073 -1.769 -10.985 1.00 85.94 108 MET A O 1
ATOM 788 N N . LEU A 1 109 ? 2.207 -2.334 -12.097 1.00 85.25 109 LEU A N 1
ATOM 789 C CA . LEU A 1 109 ? 1.811 -0.966 -12.444 1.00 85.25 109 LEU A CA 1
ATOM 790 C C . LEU A 1 109 ? 1.480 -0.125 -11.210 1.00 85.25 109 LEU A C 1
ATOM 792 O O . LEU A 1 109 ? 1.756 1.065 -11.200 1.00 85.25 109 LEU A O 1
ATOM 796 N N . PHE A 1 110 ? 0.936 -0.740 -10.161 1.00 86.94 110 PHE A N 1
ATOM 797 C CA . PHE A 1 110 ? 0.573 -0.029 -8.930 1.00 86.94 110 PHE A CA 1
ATOM 798 C C . PHE A 1 110 ? 1.709 0.054 -7.913 1.00 86.94 110 PHE A C 1
ATOM 800 O O . PHE A 1 110 ? 1.617 0.808 -6.949 1.00 86.94 110 PHE A O 1
ATOM 807 N N . GLY A 1 111 ? 2.756 -0.749 -8.103 1.00 79.69 111 GLY A N 1
ATOM 808 C CA . GLY A 1 111 ? 3.825 -0.919 -7.125 1.00 79.69 111 GLY A CA 1
ATOM 809 C C . GLY A 1 111 ? 5.188 -0.518 -7.626 1.00 79.69 111 GLY A C 1
ATOM 810 O O . GLY A 1 111 ? 6.126 -0.542 -6.848 1.00 79.69 111 GLY A O 1
ATOM 811 N N . SER A 1 112 ? 5.344 -0.256 -8.915 1.00 73.56 112 SER A N 1
ATOM 812 C CA . SER A 1 112 ? 6.561 0.271 -9.519 1.00 73.56 112 SER A CA 1
ATOM 813 C C . SER A 1 112 ? 6.197 0.874 -10.878 1.00 73.56 112 SER A C 1
ATOM 815 O O . SER A 1 112 ? 6.566 0.308 -11.915 1.00 73.56 112 SER A O 1
ATOM 817 N N . PRO A 1 113 ? 5.431 1.981 -10.908 1.00 66.31 113 PRO A N 1
ATOM 818 C CA . PRO A 1 113 ? 4.950 2.593 -12.139 1.00 66.31 113 PRO A CA 1
ATOM 819 C C . PRO A 1 113 ? 6.118 3.210 -12.928 1.00 66.31 113 PRO A C 1
ATOM 821 O O . PRO A 1 113 ? 6.384 4.391 -12.822 1.00 66.31 113 PRO A O 1
ATOM 824 N N . VAL A 1 114 ? 6.860 2.390 -13.682 1.00 57.31 114 VAL A N 1
ATOM 825 C CA . VAL A 1 114 ? 7.883 2.689 -14.720 1.00 57.31 114 VAL A CA 1
ATOM 826 C C . VAL A 1 114 ? 8.852 3.876 -14.464 1.00 57.31 114 VAL A C 1
ATOM 828 O O . VAL A 1 114 ? 9.540 4.327 -15.372 1.00 57.31 114 VAL A O 1
ATOM 831 N N . ALA A 1 115 ? 9.010 4.370 -13.237 1.00 51.59 115 ALA A N 1
ATOM 832 C CA . ALA A 1 115 ? 9.792 5.577 -12.948 1.00 51.59 115 ALA A CA 1
ATOM 833 C C . ALA A 1 115 ? 11.294 5.320 -12.716 1.00 51.59 115 ALA A C 1
ATOM 835 O O . ALA A 1 115 ? 12.050 6.252 -12.458 1.00 51.59 115 ALA A O 1
ATOM 836 N N . GLY A 1 116 ? 11.763 4.071 -12.828 1.00 49.97 116 GLY A N 1
ATOM 837 C CA . GLY A 1 116 ? 13.125 3.686 -12.428 1.00 49.97 116 GLY A CA 1
ATOM 838 C C . GLY A 1 116 ? 14.277 4.263 -13.258 1.00 49.97 116 GLY A C 1
ATOM 839 O O . GLY A 1 116 ? 15.407 4.251 -12.786 1.00 49.97 116 GLY A O 1
ATOM 840 N N . ALA A 1 117 ? 14.031 4.801 -14.459 1.00 48.38 117 ALA A N 1
ATOM 841 C CA . ALA A 1 117 ? 15.044 5.594 -15.178 1.00 48.38 117 ALA A CA 1
ATOM 842 C C . ALA A 1 117 ? 14.465 6.833 -15.882 1.00 48.38 117 ALA A C 1
ATOM 844 O O . ALA A 1 117 ? 14.907 7.196 -16.969 1.00 48.38 117 ALA A O 1
ATOM 845 N N . GLY A 1 118 ? 13.458 7.470 -15.273 1.00 53.03 118 GLY A N 1
ATOM 846 C CA . GLY A 1 118 ? 12.945 8.770 -15.733 1.00 53.03 118 GLY A CA 1
ATOM 847 C C . GLY A 1 118 ? 12.101 8.747 -17.014 1.00 53.03 118 GLY A C 1
ATOM 848 O O . GLY A 1 118 ? 11.855 9.797 -17.591 1.00 53.03 118 GLY A O 1
ATOM 849 N N . VAL A 1 119 ? 11.660 7.568 -17.464 1.00 59.19 119 VAL A N 1
ATOM 850 C CA . VAL A 1 119 ? 10.801 7.386 -18.656 1.00 59.19 119 VAL A CA 1
ATOM 851 C C . VAL A 1 119 ? 9.352 7.022 -18.310 1.00 59.19 119 VAL A C 1
ATOM 853 O O . VAL A 1 119 ? 8.554 6.744 -19.201 1.00 59.19 119 VAL A O 1
ATOM 856 N N . GLY A 1 120 ? 9.025 6.972 -17.019 1.00 70.44 120 GLY A N 1
ATOM 857 C CA . GLY A 1 120 ? 7.687 6.674 -16.516 1.00 70.44 120 GLY A CA 1
ATOM 858 C C . GLY A 1 120 ? 7.010 7.883 -15.893 1.00 70.44 120 GLY A C 1
ATOM 859 O O . GLY A 1 120 ? 7.500 9.006 -15.967 1.00 70.44 120 GLY A O 1
ATOM 860 N N . ILE A 1 121 ? 5.875 7.618 -15.259 1.00 77.50 121 ILE A N 1
ATOM 861 C CA . ILE A 1 121 ? 5.101 8.610 -14.519 1.00 77.50 121 ILE A CA 1
ATOM 862 C C . ILE A 1 121 ? 5.824 8.960 -13.210 1.00 77.50 121 ILE A C 1
ATOM 864 O O . ILE A 1 121 ? 6.298 8.070 -12.505 1.00 77.50 121 ILE A O 1
ATOM 868 N N . ASP A 1 122 ? 5.951 10.245 -12.889 1.00 80.19 122 ASP A N 1
ATOM 869 C CA . ASP A 1 122 ? 6.497 10.665 -11.599 1.00 80.19 122 ASP A CA 1
ATOM 870 C C . ASP A 1 122 ? 5.492 10.408 -10.459 1.00 80.19 122 ASP A C 1
ATOM 872 O O . ASP A 1 122 ? 4.315 10.114 -10.681 1.00 80.19 122 ASP A O 1
ATOM 876 N N . ASN A 1 123 ? 5.951 10.533 -9.213 1.00 81.94 123 ASN A N 1
ATOM 877 C CA . ASN A 1 123 ? 5.134 10.255 -8.031 1.00 81.94 123 ASN A CA 1
ATOM 878 C C . ASN A 1 123 ? 3.877 11.131 -7.932 1.00 81.94 123 ASN A C 1
ATOM 880 O O . ASN A 1 123 ? 2.828 10.641 -7.514 1.00 81.94 123 ASN A O 1
ATOM 884 N N . ILE A 1 124 ? 3.963 12.411 -8.305 1.00 84.88 124 ILE A N 1
ATOM 885 C CA . ILE A 1 124 ? 2.841 13.351 -8.209 1.00 84.88 124 ILE A CA 1
ATOM 886 C C . ILE A 1 124 ? 1.812 13.013 -9.282 1.00 84.88 124 ILE A C 1
ATOM 888 O O . ILE A 1 124 ? 0.619 12.917 -8.985 1.00 84.88 124 ILE A O 1
ATOM 892 N N . ALA A 1 125 ? 2.262 12.773 -10.513 1.00 86.81 125 ALA A N 1
ATOM 893 C CA . ALA A 1 125 ? 1.381 12.350 -11.591 1.00 86.81 125 ALA A CA 1
ATOM 894 C C . ALA A 1 125 ? 0.720 10.993 -11.289 1.00 86.81 125 ALA A C 1
ATOM 896 O O . ALA A 1 125 ? -0.474 10.828 -11.543 1.00 86.81 125 ALA A O 1
ATOM 897 N N . PHE A 1 126 ? 1.440 10.048 -10.676 1.00 86.94 126 PHE A N 1
ATOM 898 C CA . PHE A 1 126 ? 0.883 8.753 -10.285 1.00 86.94 126 PHE A CA 1
ATOM 899 C C . PHE A 1 126 ? -0.200 8.883 -9.213 1.00 86.94 126 PHE A C 1
ATOM 901 O O . PHE A 1 126 ? -1.279 8.318 -9.372 1.00 86.94 126 PHE A O 1
ATOM 908 N N . VAL A 1 127 ? 0.045 9.662 -8.153 1.00 88.81 127 VAL A N 1
ATOM 909 C CA . VAL A 1 127 ? -0.961 9.930 -7.109 1.00 88.81 127 VAL A CA 1
ATOM 910 C C . VAL A 1 127 ? -2.168 10.664 -7.698 1.00 88.81 127 VAL A C 1
ATOM 912 O O . VAL A 1 127 ? -3.308 10.310 -7.400 1.00 88.81 127 VAL A O 1
ATOM 915 N N . SER A 1 128 ? -1.940 11.627 -8.595 1.00 91.38 128 SER A N 1
ATOM 916 C CA . SER A 1 128 ? -3.017 12.351 -9.282 1.00 91.38 128 SER A CA 1
ATOM 917 C C . SER A 1 128 ? -3.883 11.406 -10.117 1.00 91.38 128 SER A C 1
ATOM 919 O O . SER A 1 128 ? -5.107 11.418 -10.004 1.00 91.38 128 SER A O 1
ATOM 921 N N . TRP A 1 129 ? -3.263 10.528 -10.905 1.00 90.88 129 TRP A N 1
ATOM 922 C CA . TRP A 1 129 ? -3.972 9.496 -11.659 1.00 90.88 129 TRP A CA 1
ATOM 923 C C . TRP A 1 129 ? -4.699 8.503 -10.744 1.00 90.88 129 TRP A C 1
ATOM 925 O O . TRP A 1 129 ? -5.841 8.131 -11.016 1.00 90.88 129 TRP A O 1
ATOM 935 N N . PHE A 1 130 ? -4.077 8.095 -9.639 1.00 91.31 130 PHE A N 1
ATOM 936 C CA . PHE A 1 130 ? -4.679 7.142 -8.718 1.00 91.31 130 PHE A CA 1
ATOM 937 C C . PHE A 1 130 ? -5.962 7.687 -8.087 1.00 91.31 130 PHE A C 1
ATOM 939 O O . PHE A 1 130 ? -6.969 6.982 -8.050 1.00 91.31 130 PHE A O 1
ATOM 946 N N . HIS A 1 131 ? -5.941 8.939 -7.624 1.00 91.75 131 HIS A N 1
ATOM 947 C CA . HIS A 1 131 ? -7.080 9.548 -6.936 1.00 91.75 131 HIS A CA 1
ATOM 948 C C . HIS A 1 131 ? -8.123 10.167 -7.869 1.00 91.75 131 HIS A C 1
ATOM 950 O O . HIS A 1 131 ? -9.301 10.155 -7.522 1.00 91.75 131 HIS A O 1
ATOM 956 N N . PHE A 1 132 ? -7.717 10.700 -9.025 1.00 94.50 132 PHE A N 1
ATOM 957 C CA . PHE A 1 132 ? -8.600 11.485 -9.900 1.00 94.50 132 PHE A CA 1
ATOM 958 C C . PHE A 1 132 ? -8.708 10.942 -11.330 1.00 94.50 132 PHE A C 1
ATOM 960 O O . PHE A 1 132 ? -9.610 11.328 -12.064 1.00 94.50 132 PHE A O 1
ATOM 967 N N . GLY A 1 133 ? -7.804 10.052 -11.743 1.00 94.25 133 GLY A N 1
ATOM 968 C CA . GLY A 1 133 ? -7.722 9.507 -13.103 1.00 94.25 133 GLY A CA 1
ATOM 969 C C . GLY A 1 133 ? -8.235 8.073 -13.253 1.00 94.25 133 GLY A C 1
ATOM 970 O O . GLY A 1 133 ? -7.911 7.421 -14.244 1.00 94.25 133 GLY A O 1
ATOM 971 N N . GLY A 1 134 ? -8.988 7.558 -12.277 1.00 94.88 134 GLY A N 1
ATOM 972 C CA . GLY A 1 134 ? -9.555 6.206 -12.316 1.00 94.88 134 GLY A CA 1
ATOM 973 C C . GLY A 1 134 ? -8.621 5.089 -11.823 1.00 94.88 134 GLY A C 1
ATOM 974 O O . GLY A 1 134 ? -8.925 3.902 -11.976 1.00 94.88 134 GLY A O 1
ATOM 975 N N . GLY A 1 135 ? -7.443 5.427 -11.283 1.00 93.00 135 GLY A N 1
ATOM 976 C CA . GLY A 1 135 ? -6.476 4.415 -10.852 1.00 93.00 135 GLY A CA 1
ATOM 977 C C . GLY A 1 135 ? -6.938 3.612 -9.632 1.00 93.00 135 GLY A C 1
ATOM 978 O O . GLY A 1 135 ? -6.633 2.423 -9.543 1.00 93.00 135 GLY A O 1
ATOM 979 N N . LYS A 1 136 ? -7.724 4.206 -8.727 1.00 93.88 136 LYS A N 1
ATOM 980 C CA . LYS A 1 136 ? -8.299 3.514 -7.565 1.00 93.88 136 LYS A CA 1
ATOM 981 C C . LYS A 1 136 ? -9.266 2.398 -7.971 1.00 93.88 136 LYS A C 1
ATOM 983 O O . LYS A 1 136 ? -9.203 1.309 -7.409 1.00 93.88 136 LYS A O 1
ATOM 988 N N . GLU A 1 137 ? -10.114 2.634 -8.964 1.00 95.50 137 GLU A N 1
ATOM 989 C CA . GLU A 1 137 ? -11.084 1.661 -9.475 1.00 95.50 137 GLU A CA 1
ATOM 990 C C . GLU A 1 137 ? -10.364 0.497 -10.160 1.00 95.50 137 GLU A C 1
ATOM 992 O O . GLU A 1 137 ? -10.707 -0.667 -9.956 1.00 95.50 137 GLU A O 1
ATOM 997 N N . LEU A 1 138 ? -9.315 0.797 -10.932 1.00 95.12 138 LEU A N 1
ATOM 998 C CA . LEU A 1 138 ? -8.457 -0.224 -11.535 1.00 95.12 138 LEU A CA 1
ATOM 999 C C . LEU A 1 138 ? -7.695 -1.030 -10.477 1.00 95.12 138 LEU A C 1
ATOM 1001 O O . LEU A 1 138 ? -7.484 -2.230 -10.646 1.00 95.12 138 LEU A O 1
ATOM 1005 N N . TYR A 1 139 ? -7.303 -0.390 -9.380 1.00 93.88 139 TYR A N 1
ATOM 1006 C CA . TYR A 1 139 ? -6.640 -1.058 -8.270 1.00 93.88 139 TYR A CA 1
ATOM 1007 C C . TYR A 1 139 ? -7.582 -1.978 -7.493 1.00 93.88 139 TYR A C 1
ATOM 1009 O O . TYR A 1 139 ? -7.187 -3.079 -7.128 1.00 93.88 139 TYR A O 1
ATOM 1017 N N . ASP A 1 140 ? -8.832 -1.569 -7.281 1.00 94.19 140 ASP A N 1
ATOM 1018 C CA . ASP A 1 140 ? -9.855 -2.430 -6.686 1.00 94.19 140 ASP A CA 1
ATOM 1019 C C . ASP A 1 140 ? -10.152 -3.641 -7.580 1.00 94.19 140 ASP A C 1
ATOM 1021 O O . ASP A 1 140 ? -10.142 -4.775 -7.099 1.00 94.19 140 ASP A O 1
ATOM 1025 N N . ARG A 1 141 ? -10.296 -3.414 -8.892 1.00 95.06 141 ARG A N 1
ATOM 1026 C CA . ARG A 1 141 ? -10.465 -4.486 -9.882 1.00 95.06 141 ARG A CA 1
ATOM 1027 C C . ARG A 1 141 ? -9.304 -5.473 -9.901 1.00 95.06 141 ARG A C 1
ATOM 1029 O O . ARG A 1 141 ? -9.538 -6.663 -10.062 1.00 95.06 141 ARG A O 1
ATOM 1036 N N . LEU A 1 142 ? -8.067 -5.008 -9.726 1.00 94.94 142 LEU A N 1
ATOM 1037 C CA . LEU A 1 142 ? -6.892 -5.880 -9.684 1.00 94.94 142 LEU A CA 1
ATOM 1038 C C . LEU A 1 142 ? -7.011 -6.942 -8.577 1.00 94.94 142 LEU A C 1
ATOM 1040 O O . LEU A 1 142 ? -6.656 -8.098 -8.804 1.00 94.94 142 LEU A O 1
ATOM 1044 N N . TRP A 1 143 ? -7.490 -6.567 -7.387 1.00 94.44 143 TRP A N 1
ATOM 1045 C CA . TRP A 1 143 ? -7.679 -7.515 -6.282 1.00 94.44 143 TRP A CA 1
ATOM 1046 C C . TRP A 1 143 ? -8.740 -8.561 -6.613 1.00 94.44 143 TRP A C 1
ATOM 1048 O O . TRP A 1 143 ? -8.509 -9.751 -6.389 1.00 94.44 143 TRP A O 1
ATOM 1058 N N . ASP A 1 144 ? -9.846 -8.121 -7.216 1.00 94.75 144 ASP A N 1
ATOM 1059 C CA . ASP A 1 144 ? -10.939 -8.992 -7.644 1.00 94.75 144 ASP A CA 1
ATOM 1060 C C . ASP A 1 144 ? -10.485 -9.955 -8.767 1.00 94.75 144 ASP A C 1
ATOM 1062 O O . ASP A 1 144 ? -10.749 -11.154 -8.693 1.00 94.75 144 ASP A O 1
ATOM 1066 N N . GLU A 1 145 ? -9.728 -9.474 -9.763 1.00 95.00 145 GLU A N 1
ATOM 1067 C CA . GLU A 1 145 ? -9.162 -10.282 -10.861 1.00 95.00 145 GLU A CA 1
ATOM 1068 C C . GLU A 1 145 ? -8.119 -11.303 -10.363 1.00 95.00 145 GLU A C 1
ATOM 1070 O O . GLU A 1 145 ? -7.993 -12.392 -10.923 1.00 95.00 145 GLU A O 1
ATOM 1075 N N . MET A 1 146 ? -7.398 -10.993 -9.280 1.00 93.94 146 MET A N 1
ATOM 1076 C CA . MET A 1 146 ? -6.515 -11.951 -8.601 1.00 93.94 146 MET A CA 1
ATOM 1077 C C . MET A 1 146 ? -7.258 -12.943 -7.698 1.00 93.94 146 MET A C 1
ATOM 1079 O O . MET A 1 146 ? -6.617 -13.847 -7.160 1.00 93.94 146 MET A O 1
ATOM 1083 N N . GLY A 1 147 ? -8.572 -12.783 -7.508 1.00 94.50 147 GLY A N 1
ATOM 1084 C CA . GLY A 1 147 ? -9.369 -13.607 -6.600 1.00 94.50 147 GLY A CA 1
ATOM 1085 C C . GLY A 1 147 ? -8.997 -13.428 -5.126 1.00 94.50 147 GLY A C 1
ATOM 1086 O O . GLY A 1 147 ? -9.162 -14.361 -4.347 1.00 94.50 147 GLY A O 1
ATOM 1087 N N . MET A 1 148 ? -8.468 -12.260 -4.749 1.00 93.12 148 MET A N 1
ATOM 1088 C CA . MET A 1 148 ? -7.979 -11.977 -3.396 1.00 93.12 148 MET A CA 1
ATOM 1089 C C . MET A 1 148 ? -9.038 -11.210 -2.602 1.00 93.12 148 MET A C 1
ATOM 1091 O O . MET A 1 148 ? -9.518 -10.164 -3.036 1.00 93.12 148 MET A O 1
ATOM 1095 N N . ASN A 1 149 ? -9.354 -11.656 -1.389 1.00 93.06 149 ASN A N 1
ATOM 1096 C CA . ASN A 1 149 ? -10.248 -10.963 -0.465 1.00 93.06 149 ASN A CA 1
ATOM 1097 C C . ASN A 1 149 ? -9.530 -9.820 0.274 1.00 93.06 149 ASN A C 1
ATOM 1099 O O . ASN A 1 149 ? -9.422 -9.793 1.506 1.00 93.06 149 ASN A O 1
ATOM 1103 N N . VAL A 1 150 ? -9.030 -8.855 -0.495 1.00 92.25 150 VAL A N 1
ATOM 1104 C CA . VAL A 1 150 ? -8.207 -7.756 0.003 1.00 92.25 150 VAL A CA 1
ATOM 1105 C C . VAL A 1 150 ? -8.719 -6.415 -0.522 1.00 92.25 150 VAL A C 1
ATOM 1107 O O . VAL A 1 150 ? -9.117 -6.261 -1.672 1.00 92.25 150 VAL A O 1
ATOM 1110 N N . LYS A 1 151 ? -8.718 -5.415 0.352 1.00 93.00 151 LYS A N 1
ATOM 1111 C CA . LYS A 1 151 ? -8.870 -3.997 0.071 1.00 93.00 151 LYS A CA 1
ATOM 1112 C C . LYS A 1 151 ? -7.498 -3.341 0.159 1.00 93.00 151 LYS A C 1
ATOM 1114 O O . LYS A 1 151 ? -6.883 -3.290 1.222 1.00 93.00 151 LYS A O 1
ATOM 1119 N N . GLY A 1 152 ? -7.008 -2.848 -0.968 1.00 91.12 152 GLY A N 1
ATOM 1120 C CA . GLY A 1 152 ? -5.759 -2.106 -0.996 1.00 91.12 152 GLY A CA 1
ATOM 1121 C C . GLY A 1 152 ? -5.954 -0.630 -0.629 1.00 91.12 152 GLY A C 1
ATOM 1122 O O . GLY A 1 152 ? -6.925 -0.003 -1.049 1.00 91.12 152 GLY A O 1
ATOM 1123 N N . PHE A 1 153 ? -4.984 -0.057 0.082 1.00 90.62 153 PHE A N 1
ATOM 1124 C CA . PHE A 1 153 ? -4.884 1.377 0.353 1.00 90.62 153 PHE A CA 1
ATOM 1125 C C . PHE A 1 153 ? -3.532 1.909 -0.127 1.00 90.62 153 PHE A C 1
ATOM 1127 O O . PHE A 1 153 ? -2.480 1.355 0.201 1.00 90.62 153 PHE A O 1
ATOM 1134 N N . MET A 1 154 ? -3.550 2.990 -0.903 1.00 86.44 154 MET A N 1
ATOM 1135 C CA . MET A 1 154 ? -2.342 3.743 -1.239 1.00 86.44 154 MET A CA 1
ATOM 1136 C C . MET A 1 154 ? -2.038 4.743 -0.134 1.00 86.44 154 MET A C 1
ATOM 1138 O O . MET A 1 154 ? -2.952 5.348 0.414 1.00 86.44 154 MET A O 1
ATOM 1142 N N . LEU A 1 155 ? -0.758 4.897 0.193 1.00 83.56 155 LEU A N 1
ATOM 1143 C CA . LEU A 1 155 ? -0.335 5.627 1.390 1.00 83.56 155 LEU A CA 1
ATOM 1144 C C . LEU A 1 155 ? 0.755 6.619 1.102 1.00 83.56 155 LEU A C 1
ATOM 1146 O O . LEU A 1 155 ? 0.754 7.716 1.635 1.00 83.56 155 LEU A O 1
ATOM 1150 N N . GLN A 1 156 ? 1.726 6.167 0.320 1.00 76.06 156 GLN A N 1
ATOM 1151 C CA . GLN A 1 156 ? 2.879 6.952 -0.014 1.00 76.06 156 GLN A CA 1
ATOM 1152 C C . GLN A 1 156 ? 3.456 6.435 -1.328 1.00 76.06 156 GLN A C 1
ATOM 1154 O O . GLN A 1 156 ? 3.747 5.235 -1.460 1.00 76.06 156 GLN A O 1
ATOM 1159 N N . PRO A 1 157 ? 3.642 7.326 -2.307 1.00 77.38 157 PRO A N 1
ATOM 1160 C CA . PRO A 1 157 ? 4.587 7.060 -3.363 1.00 77.38 157 PRO A CA 1
ATOM 1161 C C . PRO A 1 157 ? 6.004 7.120 -2.774 1.00 77.38 157 PRO A C 1
ATOM 1163 O O . PRO A 1 157 ? 6.340 8.038 -2.030 1.00 77.38 157 PRO A O 1
ATOM 1166 N N . VAL A 1 158 ? 6.841 6.139 -3.104 1.00 75.50 158 VAL A N 1
ATOM 1167 C CA . VAL A 1 158 ? 8.267 6.152 -2.758 1.00 75.50 158 VAL A CA 1
ATOM 1168 C C . VAL A 1 158 ? 9.035 6.306 -4.064 1.00 75.50 158 VAL A C 1
ATOM 1170 O O . VAL A 1 158 ? 8.807 5.559 -5.014 1.00 75.50 158 VAL A O 1
ATOM 1173 N N . GLY A 1 159 ? 9.889 7.327 -4.140 1.00 72.31 159 GLY A N 1
ATOM 1174 C CA . GLY A 1 159 ? 10.755 7.562 -5.290 1.00 72.31 159 GLY A CA 1
ATOM 1175 C C . GLY A 1 159 ? 11.079 9.041 -5.550 1.00 72.31 159 GLY A C 1
ATOM 1176 O O . GLY A 1 159 ? 10.580 9.913 -4.837 1.00 72.31 159 GLY A O 1
ATOM 1177 N N . PRO A 1 160 ? 11.888 9.330 -6.583 1.00 73.00 160 PRO A N 1
ATOM 1178 C CA . PRO A 1 160 ? 12.597 8.356 -7.418 1.00 73.00 160 PRO A CA 1
ATOM 1179 C C . PRO A 1 160 ? 13.657 7.582 -6.614 1.00 73.00 160 PRO A C 1
ATOM 1181 O O . PRO A 1 160 ? 14.395 8.163 -5.822 1.00 73.00 160 PRO A O 1
ATOM 1184 N N . GLU A 1 161 ? 13.719 6.259 -6.792 1.00 75.19 161 GLU A N 1
ATOM 1185 C CA . GLU A 1 161 ? 14.726 5.424 -6.127 1.00 75.19 161 GLU A CA 1
ATOM 1186 C C . GLU A 1 161 ? 16.086 5.532 -6.827 1.00 75.19 161 GLU A C 1
ATOM 1188 O O . GLU A 1 161 ? 16.176 5.701 -8.045 1.00 75.19 161 GLU A O 1
ATOM 1193 N N . ALA A 1 162 ? 17.169 5.396 -6.062 1.00 75.00 162 ALA A N 1
ATOM 1194 C CA . ALA A 1 162 ? 18.499 5.285 -6.645 1.00 75.00 162 ALA A CA 1
ATOM 1195 C C . ALA A 1 162 ? 18.634 3.967 -7.433 1.00 75.00 162 ALA A C 1
ATOM 1197 O O . ALA A 1 162 ? 18.175 2.919 -6.987 1.00 75.00 162 ALA A O 1
ATOM 1198 N N . LEU A 1 163 ? 19.375 3.989 -8.550 1.00 75.44 163 LEU A N 1
ATOM 1199 C CA . LEU A 1 163 ? 19.640 2.823 -9.420 1.00 75.44 163 LEU A CA 1
ATOM 1200 C C . LEU A 1 163 ? 20.433 1.678 -8.752 1.00 75.44 163 LEU A C 1
ATOM 1202 O O . LEU A 1 163 ? 20.746 0.670 -9.389 1.00 75.44 163 LEU A O 1
ATOM 1206 N N . GLY A 1 164 ? 20.776 1.831 -7.476 1.00 79.19 164 GLY A N 1
ATOM 1207 C CA . GLY A 1 164 ? 21.463 0.842 -6.664 1.00 79.19 164 GLY A CA 1
ATOM 1208 C C . GLY A 1 164 ? 22.885 1.241 -6.289 1.00 79.19 164 GLY A C 1
ATOM 1209 O O . GLY A 1 164 ? 23.395 2.309 -6.627 1.00 79.19 164 GLY A O 1
ATOM 1210 N N . TRP A 1 165 ? 23.528 0.338 -5.556 1.00 80.12 165 TRP A N 1
ATOM 1211 C CA . TRP A 1 165 ? 24.872 0.516 -5.022 1.00 80.12 165 TRP A CA 1
ATOM 1212 C C . TRP A 1 165 ? 25.869 -0.305 -5.840 1.00 80.12 165 TRP A C 1
ATOM 1214 O O . TRP A 1 165 ? 25.731 -1.524 -5.963 1.00 80.12 165 TRP A O 1
ATOM 1224 N N . PHE A 1 166 ? 26.895 0.353 -6.384 1.00 78.81 166 PHE A N 1
ATOM 1225 C CA . PHE A 1 166 ? 27.895 -0.277 -7.248 1.00 78.81 166 PHE A CA 1
ATOM 1226 C C . PHE A 1 166 ? 29.265 -0.298 -6.567 1.00 78.81 166 PHE A C 1
ATOM 1228 O O . PHE A 1 166 ? 29.717 0.711 -6.032 1.00 78.81 166 PHE A O 1
ATOM 1235 N N . LYS A 1 167 ? 29.952 -1.449 -6.616 1.00 75.00 167 LYS A N 1
ATOM 1236 C CA . LYS A 1 167 ? 31.291 -1.615 -6.017 1.00 75.00 167 LYS A CA 1
ATOM 1237 C C . LYS A 1 167 ? 32.372 -0.773 -6.701 1.00 75.00 167 LYS A C 1
ATOM 1239 O O . LYS A 1 167 ? 33.368 -0.442 -6.071 1.00 75.00 167 LYS A O 1
ATOM 1244 N N . SER A 1 168 ? 32.207 -0.454 -7.981 1.00 68.94 168 SER A N 1
ATOM 1245 C CA . SER A 1 168 ? 33.160 0.355 -8.737 1.00 68.94 168 SER A CA 1
ATOM 1246 C C . SER A 1 168 ? 32.440 1.398 -9.585 1.00 68.94 168 SER A C 1
ATOM 1248 O O . SER A 1 168 ? 31.365 1.154 -10.139 1.00 68.94 168 SER A O 1
ATOM 1250 N N . ARG A 1 169 ? 33.057 2.580 -9.706 1.00 57.59 169 ARG A N 1
ATOM 1251 C CA . ARG A 1 169 ? 32.666 3.587 -10.697 1.00 57.59 169 ARG A CA 1
ATOM 1252 C C . ARG A 1 169 ? 33.035 3.055 -12.076 1.00 57.59 169 ARG A C 1
ATOM 1254 O O . ARG A 1 169 ? 34.191 3.122 -12.477 1.00 57.59 169 ARG A O 1
ATOM 1261 N N . SER A 1 170 ? 32.068 2.515 -12.806 1.00 49.34 170 SER A N 1
ATOM 1262 C CA . SER A 1 170 ? 32.269 2.242 -14.227 1.00 49.34 170 SER A CA 1
ATOM 1263 C C . SER A 1 170 ? 32.151 3.564 -14.994 1.00 49.34 170 SER A C 1
ATOM 1265 O O . SER A 1 170 ? 31.089 4.175 -15.052 1.00 49.34 170 SER A O 1
ATOM 1267 N N . THR A 1 171 ? 33.244 4.015 -15.608 1.00 44.91 171 THR A N 1
ATOM 1268 C CA . THR A 1 171 ? 33.245 5.094 -16.618 1.00 44.91 171 THR A CA 1
ATOM 1269 C C . THR A 1 171 ? 32.701 4.612 -17.973 1.00 44.91 171 THR A C 1
ATOM 1271 O O . THR A 1 171 ? 32.586 5.384 -18.925 1.00 44.91 171 THR A O 1
ATOM 1274 N N . ARG A 1 172 ? 32.338 3.323 -18.066 1.00 42.75 172 ARG A N 1
ATOM 1275 C CA . ARG A 1 172 ? 31.913 2.603 -19.271 1.00 42.75 172 ARG A CA 1
ATOM 1276 C C . ARG A 1 172 ? 30.463 2.118 -19.139 1.00 42.75 172 ARG A C 1
ATOM 1278 O O . ARG A 1 172 ? 30.149 0.968 -19.423 1.00 42.75 172 ARG A O 1
ATOM 1285 N N . TRP A 1 173 ? 29.550 2.999 -18.744 1.00 49.94 173 TRP A N 1
ATOM 1286 C CA . TRP A 1 173 ? 28.103 2.755 -18.872 1.00 49.94 173 TRP A CA 1
ATOM 1287 C C . TRP A 1 173 ? 27.544 3.283 -20.203 1.00 49.94 173 TRP A C 1
ATOM 1289 O O . TRP A 1 173 ? 26.393 3.688 -20.284 1.00 49.94 173 TRP A O 1
ATOM 1299 N N . LYS A 1 174 ? 28.371 3.319 -21.258 1.00 45.00 174 LYS A N 1
ATOM 1300 C CA . LYS A 1 174 ? 27.982 3.854 -22.575 1.00 45.00 174 LYS A CA 1
ATOM 1301 C C . LYS A 1 174 ? 27.376 2.806 -23.515 1.00 45.00 174 LYS A C 1
ATOM 1303 O O . LYS A 1 174 ? 26.797 3.178 -24.527 1.00 45.00 174 LYS A O 1
ATOM 1308 N N . THR A 1 175 ? 27.493 1.515 -23.207 1.00 48.19 175 THR A N 1
ATOM 1309 C CA . THR A 1 175 ? 27.059 0.433 -24.104 1.00 48.19 175 THR A CA 1
ATOM 1310 C C . THR A 1 175 ? 26.473 -0.742 -23.327 1.00 48.19 175 THR A C 1
ATOM 1312 O O . THR A 1 175 ? 27.017 -1.157 -22.308 1.00 48.19 175 THR A O 1
ATOM 1315 N N . SER A 1 176 ? 25.383 -1.312 -23.851 1.00 50.81 176 SER A N 1
ATOM 1316 C CA . SER A 1 176 ? 24.602 -2.423 -23.273 1.00 50.81 176 SER A CA 1
ATOM 1317 C C . SER A 1 176 ? 25.421 -3.671 -22.905 1.00 50.81 176 SER A C 1
ATOM 1319 O O . SER A 1 176 ? 24.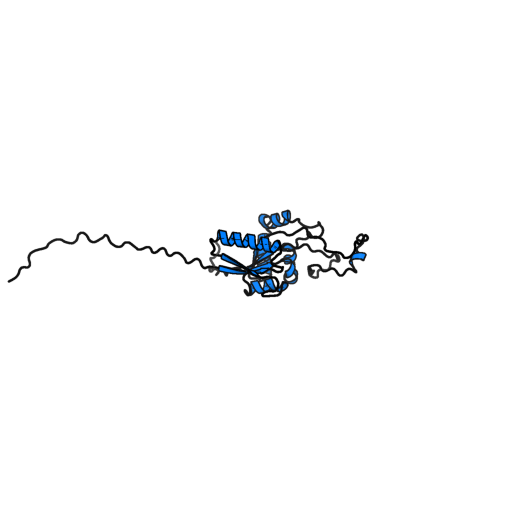995 -4.471 -22.073 1.00 50.81 176 SER A O 1
ATOM 1321 N N . ALA A 1 177 ? 26.612 -3.824 -23.485 1.00 43.56 177 ALA A N 1
ATOM 1322 C CA . ALA A 1 177 ? 27.517 -4.940 -23.245 1.00 43.56 177 ALA A CA 1
ATOM 1323 C C . ALA A 1 177 ? 28.150 -4.953 -21.838 1.00 43.56 177 ALA A C 1
ATOM 1325 O O . ALA A 1 177 ? 28.443 -6.032 -21.329 1.00 43.56 177 ALA A O 1
ATOM 1326 N N . SER A 1 178 ? 28.344 -3.803 -21.173 1.00 47.59 178 SER A N 1
ATOM 1327 C CA . SER A 1 178 ? 28.973 -3.773 -19.837 1.00 47.59 178 SER A CA 1
ATOM 1328 C C . SER A 1 178 ? 28.026 -4.196 -18.706 1.00 47.59 178 SER A C 1
ATOM 1330 O O . SER A 1 178 ? 28.482 -4.665 -17.663 1.00 47.59 178 SER A O 1
ATOM 1332 N N . THR A 1 179 ? 26.711 -4.118 -18.927 1.00 51.06 179 THR A N 1
ATOM 1333 C CA . THR A 1 179 ? 25.676 -4.504 -17.952 1.00 51.06 179 THR A CA 1
ATOM 1334 C C . THR A 1 179 ? 25.429 -6.017 -17.917 1.00 51.06 179 THR A C 1
ATOM 1336 O O . THR A 1 179 ? 24.975 -6.542 -16.903 1.00 51.06 179 THR A O 1
ATOM 1339 N N . ALA A 1 180 ? 25.750 -6.741 -18.995 1.00 50.09 180 ALA A N 1
ATOM 1340 C CA . ALA A 1 180 ? 25.421 -8.163 -19.151 1.00 50.09 180 ALA A CA 1
ATOM 1341 C C . ALA A 1 180 ? 26.143 -9.089 -18.151 1.00 50.09 180 ALA A C 1
ATOM 1343 O O . ALA A 1 180 ? 25.619 -10.143 -17.796 1.00 50.09 180 ALA A O 1
ATOM 1344 N N . SER A 1 181 ? 27.320 -8.686 -17.667 1.00 50.62 181 SER A N 1
ATOM 1345 C CA . SER A 1 181 ? 28.150 -9.481 -16.748 1.00 50.62 181 SER A CA 1
ATOM 1346 C C . SER A 1 181 ? 27.883 -9.177 -15.268 1.00 50.62 181 SER A C 1
ATOM 1348 O O . SER A 1 181 ? 28.389 -9.874 -14.386 1.00 50.62 181 SER A O 1
ATOM 1350 N N . ALA A 1 182 ? 27.120 -8.122 -14.969 1.00 56.78 182 ALA A N 1
ATOM 1351 C CA . ALA A 1 182 ? 26.891 -7.669 -13.606 1.00 56.78 182 ALA A CA 1
ATOM 1352 C C . ALA A 1 182 ? 25.781 -8.492 -12.932 1.00 56.78 182 ALA A C 1
ATOM 1354 O O . ALA A 1 182 ? 24.623 -8.481 -13.348 1.00 56.78 182 ALA A O 1
ATOM 1355 N N . ARG A 1 183 ? 26.116 -9.181 -11.834 1.00 58.19 183 ARG A N 1
ATOM 1356 C CA . ARG A 1 183 ? 25.119 -9.817 -10.959 1.00 58.19 183 ARG A CA 1
ATOM 1357 C C . ARG A 1 183 ? 24.484 -8.758 -10.059 1.00 58.19 183 ARG A C 1
ATOM 1359 O O . ARG A 1 183 ? 24.938 -8.534 -8.940 1.00 58.19 183 ARG A O 1
ATOM 1366 N N . LEU A 1 184 ? 23.449 -8.098 -10.567 1.00 62.09 184 LEU A N 1
ATOM 1367 C CA . LEU A 1 184 ? 22.666 -7.114 -9.822 1.00 62.09 184 LEU A CA 1
ATOM 1368 C C . LEU A 1 184 ? 21.485 -7.787 -9.120 1.00 62.09 184 LEU A C 1
ATOM 1370 O O . LEU A 1 184 ? 20.809 -8.648 -9.689 1.00 62.09 184 LEU A O 1
ATOM 1374 N N . ARG A 1 185 ? 21.223 -7.378 -7.877 1.00 53.22 185 ARG A N 1
ATOM 1375 C CA . ARG A 1 185 ? 19.945 -7.659 -7.221 1.00 53.22 185 ARG A CA 1
ATOM 1376 C C . ARG A 1 185 ? 18.973 -6.556 -7.610 1.00 53.22 185 ARG A C 1
ATOM 1378 O O . ARG A 1 185 ? 19.169 -5.412 -7.225 1.00 53.22 185 ARG A O 1
ATOM 1385 N N . ALA A 1 186 ? 17.946 -6.930 -8.359 1.00 61.00 186 ALA A N 1
ATOM 1386 C CA . ALA A 1 186 ? 16.814 -6.080 -8.692 1.00 61.00 186 ALA A CA 1
ATOM 1387 C C . ALA A 1 186 ? 15.529 -6.808 -8.296 1.00 61.00 186 ALA A C 1
ATOM 1389 O O . ALA A 1 186 ? 15.460 -8.042 -8.395 1.00 61.00 186 ALA A O 1
ATOM 1390 N N . CYS A 1 187 ? 14.513 -6.060 -7.863 1.00 55.41 187 CYS A N 1
ATOM 1391 C CA . CYS A 1 187 ? 13.180 -6.635 -7.748 1.00 55.41 187 CYS A CA 1
ATOM 1392 C C . CYS A 1 187 ? 12.723 -7.081 -9.148 1.00 55.41 187 CYS A C 1
ATOM 1394 O O . CYS A 1 187 ? 13.022 -6.441 -10.149 1.00 55.41 187 CYS A O 1
ATOM 1396 N N . ARG A 1 188 ? 12.106 -8.250 -9.288 1.00 45.75 188 ARG A N 1
ATOM 1397 C CA . ARG A 1 188 ? 11.885 -8.821 -10.626 1.00 45.75 188 ARG A CA 1
ATOM 1398 C C . ARG A 1 188 ? 10.447 -8.579 -11.071 1.00 45.75 188 ARG A C 1
ATOM 1400 O O . ARG A 1 188 ? 9.546 -9.186 -10.508 1.00 45.75 188 ARG A O 1
ATOM 1407 N N . ALA A 1 189 ? 10.248 -7.806 -12.139 1.00 40.09 189 ALA A N 1
ATOM 1408 C CA . ALA A 1 189 ? 9.071 -7.943 -12.993 1.00 40.09 189 ALA A CA 1
ATOM 1409 C C . ALA A 1 189 ? 9.234 -9.220 -13.827 1.00 40.09 189 ALA A C 1
ATOM 1411 O O . ALA A 1 189 ? 10.218 -9.359 -14.557 1.00 40.09 189 ALA A O 1
ATOM 1412 N N . ARG A 1 190 ? 8.335 -10.201 -13.692 1.00 29.53 190 ARG A N 1
ATOM 1413 C CA . ARG A 1 190 ? 8.345 -11.378 -14.573 1.00 29.53 190 ARG A CA 1
ATOM 1414 C C . ARG A 1 190 ? 7.618 -10.989 -15.870 1.00 29.53 190 ARG A C 1
ATOM 1416 O O . ARG A 1 190 ? 6.433 -10.686 -15.791 1.00 29.53 190 ARG A O 1
ATOM 1423 N N . PRO A 1 191 ? 8.265 -10.988 -17.049 1.00 28.83 191 PRO A N 1
ATOM 1424 C CA . PRO A 1 191 ? 7.549 -10.743 -18.294 1.00 28.83 191 PRO A CA 1
ATOM 1425 C C . PRO A 1 191 ? 6.632 -11.936 -18.573 1.00 28.83 191 PRO A C 1
ATOM 1427 O O . PRO A 1 191 ? 7.096 -13.080 -18.587 1.00 28.83 191 PRO A O 1
ATOM 1430 N N . THR A 1 192 ? 5.344 -11.696 -18.808 1.00 26.50 192 THR A N 1
ATOM 1431 C CA . THR A 1 192 ? 4.507 -12.670 -19.514 1.00 26.50 192 THR A CA 1
ATOM 1432 C C . THR A 1 192 ? 5.059 -12.811 -20.929 1.00 26.50 192 THR A C 1
ATOM 1434 O O . THR A 1 192 ? 5.366 -11.818 -21.585 1.00 26.50 192 THR A O 1
ATOM 1437 N N . ARG A 1 193 ? 5.264 -14.052 -21.372 1.00 24.11 193 ARG A N 1
ATOM 1438 C CA . ARG A 1 193 ? 5.891 -14.408 -22.649 1.00 24.11 193 ARG A CA 1
ATOM 1439 C C . ARG A 1 193 ? 5.010 -13.962 -23.824 1.00 24.11 193 ARG A C 1
ATOM 1441 O O . ARG A 1 193 ? 4.269 -14.765 -24.370 1.00 24.11 193 ARG A O 1
ATOM 1448 N N . THR A 1 194 ? 5.126 -12.709 -24.241 1.00 23.88 194 THR A N 1
ATOM 1449 C CA . THR A 1 194 ? 4.794 -12.275 -25.600 1.00 23.88 194 THR A CA 1
ATOM 1450 C C . THR A 1 194 ? 6.083 -11.807 -26.264 1.00 23.88 194 THR A C 1
ATOM 1452 O O . THR A 1 194 ? 6.891 -11.067 -25.706 1.00 23.88 194 THR A O 1
ATOM 1455 N N . SER A 1 195 ? 6.356 -12.388 -27.424 1.00 25.44 195 SER A N 1
ATOM 1456 C CA . SER A 1 195 ? 7.601 -12.267 -28.168 1.00 25.44 195 SER A CA 1
ATOM 1457 C C . SER A 1 195 ? 7.777 -10.865 -28.748 1.00 25.44 195 SER A C 1
ATOM 1459 O O . SER A 1 195 ? 7.396 -10.636 -29.887 1.00 25.44 195 SER A O 1
ATOM 1461 N N . VAL A 1 196 ? 8.396 -9.942 -28.011 1.00 24.36 196 VAL A N 1
ATOM 1462 C CA . VAL A 1 196 ? 9.096 -8.797 -28.613 1.00 24.36 196 VAL A CA 1
ATOM 1463 C C . VAL A 1 196 ? 10.374 -8.531 -27.819 1.00 24.36 196 VAL A C 1
ATOM 1465 O O . VAL A 1 196 ? 10.380 -8.379 -26.599 1.00 24.36 196 VAL A O 1
ATOM 1468 N N . SER A 1 197 ? 11.495 -8.558 -28.527 1.00 26.61 197 SER A N 1
ATOM 1469 C CA . SER A 1 197 ? 12.852 -8.568 -28.000 1.00 26.61 197 SER A CA 1
ATOM 1470 C C . SER A 1 197 ? 13.356 -7.173 -27.626 1.00 26.61 197 SER A C 1
ATOM 1472 O O . SER A 1 197 ? 13.989 -6.548 -28.459 1.00 26.61 197 SER A O 1
ATOM 1474 N N . HIS A 1 198 ? 13.183 -6.705 -26.388 1.00 25.38 198 HIS A N 1
ATOM 1475 C CA . HIS A 1 198 ? 14.047 -5.652 -25.824 1.00 25.38 198 HIS A CA 1
ATOM 1476 C C . HIS A 1 198 ? 14.325 -5.936 -24.336 1.00 25.38 198 HIS A C 1
ATOM 1478 O O . HIS A 1 198 ? 13.420 -5.963 -23.506 1.00 25.38 198 HIS A O 1
ATOM 1484 N N . ARG A 1 199 ? 15.597 -6.216 -24.008 1.00 27.55 199 ARG A N 1
ATOM 1485 C CA . ARG A 1 199 ? 16.096 -6.475 -22.645 1.00 27.55 199 ARG A CA 1
ATOM 1486 C C . ARG A 1 199 ? 16.624 -5.180 -22.036 1.00 27.55 199 ARG A C 1
ATOM 1488 O O . ARG A 1 199 ? 17.654 -4.692 -22.487 1.00 27.55 199 ARG A O 1
ATOM 1495 N N . LEU A 1 200 ? 15.998 -4.709 -20.963 1.00 25.50 200 LEU A N 1
ATOM 1496 C CA . LEU A 1 200 ? 16.593 -3.784 -19.995 1.00 25.50 200 LEU A CA 1
ATOM 1497 C C . LEU A 1 200 ? 16.074 -4.146 -18.583 1.00 25.50 200 LEU A C 1
ATOM 1499 O O . LEU A 1 200 ? 14.915 -4.548 -18.465 1.00 25.50 200 LEU A O 1
ATOM 1503 N N . PRO A 1 201 ? 16.905 -4.080 -17.525 1.00 26.06 201 PRO A N 1
ATOM 1504 C CA . PRO A 1 201 ? 16.477 -4.327 -16.148 1.00 26.06 201 PRO A CA 1
ATOM 1505 C C . PRO A 1 201 ? 15.936 -3.030 -15.511 1.00 26.06 201 PRO A C 1
ATOM 1507 O O . PRO A 1 201 ? 16.645 -2.030 -15.486 1.00 26.06 201 PRO A O 1
ATOM 1510 N N . TRP A 1 202 ? 14.704 -3.044 -14.989 1.00 30.05 202 TRP A N 1
ATOM 1511 C CA . TRP A 1 202 ? 13.992 -1.860 -14.472 1.00 30.05 202 TRP A CA 1
ATOM 1512 C C . TRP A 1 202 ? 13.269 -2.159 -13.153 1.00 30.05 202 TRP A C 1
ATOM 1514 O O . TRP A 1 202 ? 12.540 -3.150 -13.123 1.00 30.05 202 TRP A O 1
ATOM 1524 N N . VAL A 1 203 ? 13.408 -1.304 -12.123 1.00 28.56 203 VAL A N 1
ATOM 1525 C CA . VAL A 1 203 ? 12.481 -1.195 -10.965 1.00 28.56 203 VAL A CA 1
ATOM 1526 C C . VAL A 1 203 ? 12.640 0.158 -10.255 1.00 28.56 203 VAL A C 1
ATOM 1528 O O . VAL A 1 203 ? 13.773 0.576 -10.037 1.00 28.56 203 VAL A O 1
ATOM 1531 N N . ALA A 1 204 ? 11.529 0.781 -9.846 1.00 29.48 204 ALA A N 1
ATOM 1532 C CA . ALA A 1 204 ? 11.461 1.731 -8.727 1.00 29.48 204 ALA A CA 1
ATOM 1533 C C . ALA A 1 204 ? 10.174 1.466 -7.930 1.00 29.48 204 ALA A C 1
ATOM 1535 O O . ALA A 1 204 ? 9.107 1.453 -8.522 1.00 29.48 204 ALA A O 1
ATOM 1536 N N . ALA A 1 205 ? 10.250 1.219 -6.627 1.00 29.09 205 ALA A N 1
ATOM 1537 C CA . ALA A 1 205 ? 9.184 0.625 -5.823 1.00 29.09 205 ALA A CA 1
ATOM 1538 C C . ALA A 1 205 ? 8.217 1.632 -5.139 1.00 29.09 205 ALA A C 1
ATOM 1540 O O . ALA A 1 205 ? 8.606 2.392 -4.269 1.00 29.09 205 ALA A O 1
ATOM 1541 N N . THR A 1 206 ? 6.912 1.550 -5.418 1.00 33.94 206 THR A N 1
ATOM 1542 C CA . THR A 1 206 ? 5.785 2.201 -4.712 1.00 33.94 206 THR A CA 1
ATOM 1543 C C . THR A 1 206 ? 5.116 1.282 -3.682 1.00 33.94 206 THR A C 1
ATOM 1545 O O . THR A 1 206 ? 4.663 0.181 -4.014 1.00 33.94 206 THR A O 1
ATOM 1548 N N . SER A 1 207 ? 5.076 1.706 -2.416 1.00 31.95 207 SER A N 1
ATOM 1549 C CA . SER A 1 207 ? 4.505 0.897 -1.328 1.00 31.95 207 SER A CA 1
ATOM 1550 C C . SER A 1 207 ? 2.972 0.995 -1.278 1.00 31.95 207 SER A C 1
ATOM 1552 O O . SER A 1 207 ? 2.397 2.074 -1.410 1.00 31.95 207 SER A O 1
ATOM 1554 N N . CYS A 1 208 ? 2.307 -0.136 -1.055 1.00 30.44 208 CYS A N 1
ATOM 1555 C CA . CYS A 1 208 ? 0.857 -0.303 -1.005 1.00 30.44 208 CYS A CA 1
ATOM 1556 C C . CYS A 1 208 ? 0.433 -1.072 0.268 1.00 30.44 208 CYS A C 1
ATOM 1558 O O . CYS A 1 208 ? 0.964 -2.141 0.573 1.00 30.44 208 CYS A O 1
ATOM 1560 N N . ARG A 1 209 ? -0.560 -0.557 1.009 1.00 32.16 209 ARG A N 1
ATOM 1561 C CA . ARG A 1 209 ? -1.205 -1.252 2.145 1.00 32.16 209 ARG A CA 1
ATOM 1562 C C . ARG A 1 209 ? -2.247 -2.243 1.609 1.00 32.16 209 ARG A C 1
ATOM 1564 O O . ARG A 1 209 ? -2.948 -1.937 0.645 1.00 32.16 209 ARG A O 1
ATOM 1571 N N . LEU A 1 210 ? -2.383 -3.393 2.263 1.00 31.89 210 LEU A 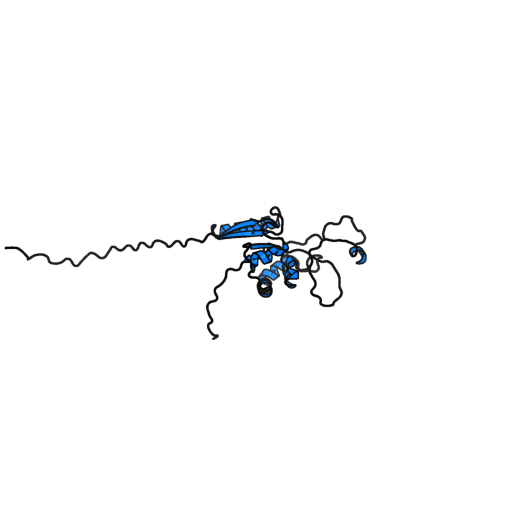N 1
ATOM 1572 C CA . LEU A 1 210 ? -3.406 -4.412 2.016 1.00 31.89 210 LEU A CA 1
ATOM 1573 C C . LEU A 1 210 ? -4.178 -4.699 3.299 1.00 31.89 210 LEU A C 1
ATOM 1575 O O . LEU A 1 210 ? -3.567 -4.878 4.348 1.00 31.89 210 LEU A O 1
ATOM 1579 N N . TRP A 1 211 ? -5.499 -4.764 3.213 1.00 34.59 211 TRP A N 1
ATOM 1580 C CA . TRP A 1 211 ? -6.400 -5.038 4.331 1.00 34.59 211 TRP A CA 1
ATOM 1581 C C . TRP A 1 211 ? -7.438 -6.075 3.937 1.00 34.59 211 TRP A C 1
ATOM 1583 O O . TRP A 1 211 ? -7.925 -6.032 2.818 1.00 34.59 211 TRP A O 1
ATOM 1593 N N . LYS A 1 212 ? -7.849 -6.979 4.822 1.00 28.58 212 LYS A N 1
ATOM 1594 C CA . LYS A 1 212 ? -8.941 -7.911 4.499 1.00 28.58 212 LYS A CA 1
ATOM 1595 C C . LYS A 1 212 ? -10.279 -7.167 4.350 1.00 28.58 212 LYS A C 1
ATOM 1597 O O . LYS A 1 212 ? -10.655 -6.386 5.222 1.00 28.58 212 LYS A O 1
ATOM 1602 N N . ARG A 1 213 ? -11.030 -7.397 3.261 1.00 33.81 213 ARG A N 1
ATOM 1603 C CA . ARG A 1 213 ? -12.381 -6.813 3.098 1.00 33.81 213 ARG A CA 1
ATOM 1604 C C . ARG A 1 213 ? -13.361 -7.549 4.029 1.00 33.81 213 ARG A C 1
ATOM 1606 O O . ARG A 1 213 ? -13.396 -8.782 4.045 1.00 33.81 213 ARG A O 1
ATOM 1613 N N . ALA A 1 214 ? -14.163 -6.814 4.806 1.00 34.81 214 ALA A N 1
ATOM 1614 C CA . ALA A 1 214 ? -15.251 -7.402 5.590 1.00 34.81 214 ALA A CA 1
ATOM 1615 C C . ALA A 1 214 ? -16.328 -7.974 4.647 1.00 34.81 214 ALA A C 1
ATOM 1617 O O . ALA A 1 214 ? -16.694 -7.340 3.655 1.00 34.81 214 ALA A O 1
ATOM 1618 N N . ARG A 1 215 ? -16.832 -9.182 4.936 1.00 36.00 215 ARG A N 1
ATOM 1619 C CA . ARG A 1 215 ? -17.879 -9.839 4.137 1.00 36.00 215 ARG A CA 1
ATOM 1620 C C . ARG A 1 215 ? -19.173 -9.023 4.192 1.00 36.00 215 ARG A C 1
ATOM 1622 O O . ARG A 1 215 ? -19.893 -9.075 5.181 1.00 36.00 215 ARG A O 1
ATOM 1629 N N . SER A 1 216 ? -19.486 -8.318 3.108 1.00 35.53 216 SER A N 1
ATOM 1630 C CA . SER A 1 216 ? -20.841 -7.846 2.828 1.00 35.53 216 SER A CA 1
ATOM 1631 C C . SER A 1 216 ? -21.694 -9.065 2.476 1.00 35.53 216 SER A C 1
ATOM 1633 O O . SER A 1 216 ? -21.492 -9.718 1.450 1.00 35.53 216 SER A O 1
ATOM 1635 N N . THR A 1 217 ? -22.626 -9.415 3.356 1.00 33.72 217 THR A N 1
ATOM 1636 C CA . THR A 1 217 ? -23.766 -10.256 2.999 1.00 33.72 217 THR A CA 1
ATOM 1637 C C . THR A 1 217 ? -24.557 -9.512 1.928 1.00 33.72 217 THR A C 1
ATOM 1639 O O . THR A 1 217 ? -25.187 -8.500 2.229 1.00 33.72 217 THR A O 1
ATOM 1642 N N . ARG A 1 218 ? -24.489 -9.975 0.674 1.00 30.14 218 ARG A N 1
ATOM 1643 C CA . ARG A 1 218 ? -25.331 -9.460 -0.414 1.00 30.14 218 ARG A CA 1
ATOM 1644 C C . ARG A 1 218 ? -26.804 -9.641 -0.020 1.00 30.14 218 ARG A C 1
ATOM 1646 O O . ARG A 1 218 ? -27.195 -10.784 0.224 1.00 30.14 218 ARG A O 1
ATOM 1653 N N . PRO A 1 219 ? -27.635 -8.589 0.023 1.00 30.69 219 PRO A N 1
ATOM 1654 C CA . PRO A 1 219 ? -29.074 -8.769 -0.038 1.00 30.69 219 PRO A CA 1
ATOM 1655 C C . PRO A 1 219 ? -29.447 -9.261 -1.439 1.00 30.69 219 PRO A C 1
ATOM 1657 O O . PRO A 1 219 ? -28.868 -8.832 -2.438 1.00 30.69 219 PRO A O 1
ATOM 1660 N N . ASN A 1 220 ? -30.388 -10.196 -1.482 1.00 33.56 220 ASN A N 1
ATOM 1661 C CA . ASN A 1 220 ? -30.974 -10.742 -2.697 1.00 33.56 220 ASN A CA 1
ATOM 1662 C C . ASN A 1 220 ? -31.478 -9.641 -3.645 1.00 33.56 220 ASN A C 1
ATOM 1664 O O . ASN A 1 220 ? -32.100 -8.676 -3.213 1.00 33.56 220 ASN A O 1
ATOM 1668 N N . VAL A 1 221 ? -31.213 -9.876 -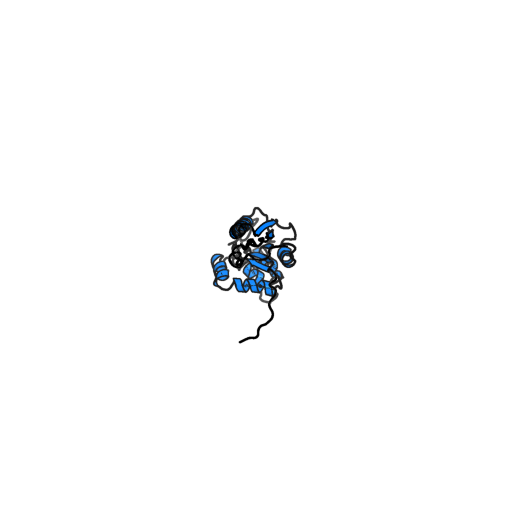4.930 1.00 37.66 221 VAL A N 1
ATOM 1669 C CA . VAL A 1 221 ? -31.962 -9.491 -6.137 1.00 37.66 221 VAL A CA 1
ATOM 1670 C C . VAL A 1 221 ? -33.216 -8.630 -5.911 1.00 37.66 221 VAL A C 1
ATOM 1672 O O . VAL A 1 221 ? -34.185 -9.086 -5.306 1.00 37.66 221 VAL A O 1
ATOM 1675 N N . LEU A 1 222 ? -33.253 -7.458 -6.552 1.00 28.41 222 LEU A N 1
ATOM 1676 C CA . LEU A 1 222 ? -34.488 -6.854 -7.059 1.00 28.41 222 LEU A CA 1
ATOM 1677 C C . LEU A 1 222 ? -34.312 -6.589 -8.566 1.00 28.41 222 LEU A C 1
ATOM 1679 O O . LEU A 1 222 ? -33.208 -6.212 -8.969 1.00 28.41 222 LEU A O 1
ATOM 1683 N N . PRO A 1 223 ? -35.337 -6.856 -9.397 1.00 32.25 223 PRO A N 1
ATOM 1684 C CA . PRO A 1 223 ? -35.234 -6.758 -10.846 1.00 32.25 223 PRO A CA 1
ATOM 1685 C C . PRO A 1 223 ? -35.214 -5.296 -11.302 1.00 32.25 223 PRO A C 1
ATOM 1687 O O . PRO A 1 223 ? -35.784 -4.422 -10.651 1.00 32.25 223 PRO A O 1
ATOM 1690 N N . GLU A 1 224 ? -34.538 -5.077 -12.427 1.00 34.88 224 GLU A N 1
ATOM 1691 C CA . GLU A 1 224 ? -34.444 -3.807 -13.145 1.00 34.88 224 GLU A CA 1
ATOM 1692 C C . GLU A 1 224 ? -35.824 -3.176 -13.395 1.00 34.88 224 GLU A C 1
ATOM 1694 O O . GLU A 1 224 ? -36.778 -3.864 -13.774 1.00 34.88 224 GLU A O 1
ATOM 1699 N N . ALA A 1 225 ? -35.886 -1.856 -13.217 1.00 33.47 225 ALA A N 1
ATOM 1700 C CA . ALA A 1 225 ? -36.896 -0.956 -13.761 1.00 33.47 225 ALA A CA 1
ATOM 1701 C C . ALA A 1 225 ? -36.185 0.284 -14.314 1.00 33.47 225 ALA A C 1
ATOM 1703 O O . ALA A 1 225 ? -35.224 0.741 -13.648 1.00 33.47 225 ALA A O 1
#

Sequence (225 aa):
MSKLTKLTSAFAAAGVGLAMMATPIVAQAKEVHIKVQAVIGVQTTEVKMLRDFMDDVTALTGGEVTFEVLPAGAVVGVKETLDAVDAGLVDGGFAWTHYWSGKHPAAMLFGSPVAGAGVGIDNIAFVSWFHFGGGKELYDRLWDEMGMNVKGFMLQPVGPEALGWFKSRSTRWKTSASTASARLRACRARPTRTSVSHRLPWVAATSCRLWKRARSTRPNVLPEA

Foldseek 3Di:
DDDDDDDDDDPDDDPPDDPPPPPPPPPPLQQAEFEEEEQAACPDVLVVLVVVVQVVVCVVVVNSYHYDYHYACRQHHSLCQQVCCQVVVGQKYKFFQLSCCVLPVCSCCRWFQQPQPPPGDDFVRSVCCCVPVCVVVVVVVVCVVSVGQKDKDFRDFDDPDDNDDDPDPPPPPPDPVVCPPDPDDDRDNDDDDDDDDDDDDGGGTGMMMIGGHDDDPDDDDDDDD